Protein AF-A0A662Q2V1-F1 (afdb_monomer_lite)

Radius of gyration: 23.47 Å; chains: 1; bounding box: 56×58×62 Å

Foldseek 3Di:
DWDWDPPPDTDIHDPVRVLVCCVVCQLDQEEDEDAQCLPDDLVSQLVLLVCQVRGNYHYHYHHLALLSVCVCCDPPHSCPPPDDDDDDDFAALLRQLLVCVVQDPLLQSLLVSLQCSHVQLVVLDDGPDHNLSSLLSLVVSLLPVVVVVVCVLQVSHVHDPDPLLLLQLLQQLVVQFALQSSQVSSCVVVVDRGDSVNSPVSLVVCVSSLQKDWAAAPPDPGTTIHGNRPSSSLNSNLCSVPVVSPDVDPSVVSSVSSVVVSFLSSLQSVQSLVLVLVVFGWHAYVQVGFSTFTHDVNATAETEDEDAADDDPVRVVVQCVSCVVHPHAYEYEHCDFDDDPRHHYDYSNRSSVSSNVVVVVD

pLDDT: mean 91.53, std 8.31, range [40.53, 98.62]

Sequence (362 aa):
MEVFSCNKDLELLSYDIFFDRIKREIEERKTIVIDEFQRLPQSFLDFLHFSKSFAKSQIILVGSSLSFVNKILGTESPLLGIVYPFRLGLIKPRDIISSLSKYYSDKECLLLSMFARDPVVLEVLTPNDNLKSFLRRVIPKIRVVVRSLIGEIFTEEERELTKRYEAIIKAVAAGNKKPSEVASFISGMLGEHLKSQDVKKYLKNLVEMNLLKRIKIFGKKAYFYFIDSPIIDLYYYLDLKTGFSELDIPIDILISKAMGKVPFYYENFVVELIAEIYGCELEKSFSPEIDGILTRGKQIEAVVEVKMGNITTKEVNNFLRKVEDFDCRKIVIAENTFKDKRVESMTAEQLVGKVKEKNQKS

Secondary structure (DSSP, 8-state):
-EEEEESSSEEEEEHHHHHHHHHHHTTSSSEEEEETGGGS-HHHHHHHHHHTTT--SEEEEE-S-HHHHHHTTSTT-TTTTTS------SPPHHHHHHHHTTTS-HHHHHHHHHHHTSHHHHTT--TT--HHHHHHHHHHHHHHHHHHHHHHHHHHTT----HHHHHHHHHHHTT--SHHHHHHHHHHHHS----HHHHHHHHHHHHHTTSEEEEEETTSS-EEEEESSHHHHHHHHHHHHH-TTTS---HHHHHHHHHTTHHHHHHHHHHHHHHHHHT-EEEEEETTEEEEEEEETTEEEEEEEE-SS---HHHHHHHHHHTTT--SEEEEE-SS----TTSEEE-HHHHHHHHHHHHS--

Structure (mmCIF, N/CA/C/O backbone):
data_AF-A0A662Q2V1-F1
#
_entry.id   AF-A0A662Q2V1-F1
#
loop_
_atom_site.group_PDB
_atom_site.id
_atom_site.type_symbol
_atom_site.label_atom_id
_atom_site.label_alt_id
_atom_site.label_comp_id
_atom_site.label_asym_id
_atom_site.label_entity_id
_atom_site.label_seq_id
_atom_site.pdbx_PDB_ins_code
_atom_site.Cartn_x
_atom_site.Cartn_y
_atom_site.Cartn_z
_atom_site.occupancy
_atom_site.B_iso_or_equiv
_atom_site.auth_seq_id
_atom_site.auth_comp_id
_atom_site.auth_asym_id
_atom_site.auth_atom_id
_atom_site.pdbx_PDB_model_num
ATOM 1 N N . MET A 1 1 ? 20.782 -5.676 -31.159 1.00 83.50 1 MET A N 1
ATOM 2 C CA . MET A 1 1 ? 20.385 -5.862 -29.750 1.00 83.50 1 MET A CA 1
ATOM 3 C C . MET A 1 1 ? 21.310 -6.898 -29.152 1.00 83.50 1 MET A C 1
ATOM 5 O O . MET A 1 1 ? 21.525 -7.926 -29.788 1.00 83.50 1 MET A O 1
ATOM 9 N N . GLU A 1 2 ? 21.875 -6.598 -27.991 1.00 87.00 2 GLU A N 1
ATOM 10 C CA . GLU A 1 2 ? 22.701 -7.529 -27.223 1.00 87.00 2 GLU A CA 1
ATOM 11 C C . GLU A 1 2 ? 21.896 -8.016 -26.015 1.00 87.00 2 GLU A C 1
ATOM 13 O O . GLU A 1 2 ? 21.045 -7.285 -25.506 1.00 87.00 2 GLU A O 1
ATOM 18 N N . VAL A 1 3 ? 22.123 -9.261 -25.601 1.00 85.50 3 VAL A N 1
ATOM 19 C CA . VAL A 1 3 ? 21.376 -9.933 -24.533 1.00 85.50 3 VAL A CA 1
ATOM 20 C C . VAL A 1 3 ? 22.366 -10.574 -23.571 1.00 85.50 3 VAL A C 1
ATOM 22 O O . VAL A 1 3 ? 23.253 -11.315 -23.995 1.00 85.50 3 VAL A O 1
ATOM 25 N N . PHE A 1 4 ? 22.205 -10.317 -22.275 1.00 87.38 4 PHE A N 1
ATOM 26 C CA . PHE A 1 4 ? 22.947 -11.034 -21.243 1.00 87.38 4 PHE A CA 1
ATOM 27 C C . PHE A 1 4 ? 22.339 -12.421 -21.021 1.00 87.38 4 PHE A C 1
ATOM 29 O O . PHE A 1 4 ? 21.127 -12.563 -20.880 1.00 87.38 4 PHE A O 1
ATOM 36 N N . SER A 1 5 ? 23.187 -13.443 -20.970 1.00 88.06 5 SER A N 1
ATOM 37 C CA . SER A 1 5 ? 22.805 -14.830 -20.701 1.00 88.06 5 SER A CA 1
ATOM 38 C C . SER A 1 5 ? 23.593 -15.357 -19.507 1.00 88.06 5 SER A C 1
ATOM 40 O O . SER A 1 5 ? 24.781 -15.076 -19.376 1.00 88.06 5 SER A O 1
ATOM 42 N N . CYS A 1 6 ? 22.938 -16.129 -18.639 1.00 85.62 6 CYS A N 1
ATOM 43 C CA . CYS A 1 6 ? 23.573 -16.795 -17.506 1.00 85.62 6 CYS A CA 1
ATOM 44 C C . CYS A 1 6 ? 23.178 -18.277 -17.489 1.00 85.62 6 CYS A C 1
ATOM 46 O O . CYS A 1 6 ? 22.049 -18.622 -17.145 1.00 85.62 6 CYS A O 1
ATOM 48 N N . ASN A 1 7 ? 24.108 -19.156 -17.873 1.00 77.56 7 ASN A N 1
ATOM 49 C CA . ASN A 1 7 ? 23.937 -20.618 -17.829 1.00 77.56 7 ASN A CA 1
ATOM 50 C C . ASN A 1 7 ? 25.166 -21.311 -17.204 1.00 77.56 7 ASN A C 1
ATOM 52 O O . ASN A 1 7 ? 25.629 -22.339 -17.696 1.00 77.56 7 ASN A O 1
ATOM 56 N N . LYS A 1 8 ? 25.698 -20.677 -16.144 1.00 80.00 8 LYS A N 1
ATOM 57 C CA . LYS A 1 8 ? 26.866 -20.976 -15.276 1.00 80.00 8 LYS A CA 1
ATOM 58 C C . LYS A 1 8 ? 27.738 -19.732 -15.132 1.00 80.00 8 LYS A C 1
ATOM 60 O O . LYS A 1 8 ? 28.039 -19.348 -14.011 1.00 80.00 8 LYS A O 1
ATOM 65 N N . ASP A 1 9 ? 28.034 -19.085 -16.256 1.00 85.38 9 ASP A N 1
ATOM 66 C CA . ASP A 1 9 ? 28.764 -17.821 -16.340 1.00 85.38 9 ASP A CA 1
ATOM 67 C C . ASP A 1 9 ? 27.914 -16.763 -17.054 1.00 85.38 9 ASP A C 1
ATOM 69 O O . ASP A 1 9 ? 27.023 -17.103 -17.840 1.00 85.38 9 ASP A O 1
ATOM 73 N N . LEU A 1 10 ? 28.185 -15.485 -16.767 1.00 89.62 10 LEU A N 1
ATOM 74 C CA . LEU A 1 10 ? 27.547 -14.355 -17.438 1.00 89.62 10 LEU A CA 1
ATOM 75 C C . LEU A 1 10 ? 28.247 -14.084 -18.773 1.00 89.62 10 LEU A C 1
ATOM 77 O O . LEU A 1 10 ? 29.445 -13.807 -18.807 1.00 89.62 10 LEU A O 1
ATOM 81 N N . GLU A 1 11 ? 27.492 -14.107 -19.864 1.00 93.00 11 GLU A N 1
ATOM 82 C CA . GLU A 1 11 ? 27.992 -13.833 -21.213 1.00 93.00 11 GLU A CA 1
ATOM 83 C C . GLU A 1 11 ? 27.096 -12.823 -21.942 1.00 93.00 11 GLU A C 1
ATOM 85 O O . GLU A 1 11 ? 25.895 -12.721 -21.673 1.00 93.00 11 GLU A O 1
ATOM 90 N N . LEU A 1 12 ? 27.685 -12.085 -22.883 1.00 92.81 12 LEU A N 1
ATOM 91 C CA . LEU A 1 12 ? 26.978 -11.147 -23.750 1.00 92.81 12 LEU A CA 1
ATOM 92 C C . LEU A 1 12 ? 26.792 -11.780 -25.131 1.00 92.81 12 LEU A C 1
ATOM 94 O O . LEU A 1 12 ? 27.766 -12.145 -25.788 1.00 92.81 12 LEU A O 1
ATOM 98 N N . LEU A 1 13 ? 25.542 -11.921 -25.567 1.00 92.50 13 LEU A N 1
ATOM 99 C CA . LEU A 1 13 ? 25.175 -12.555 -26.832 1.00 92.50 13 LEU A CA 1
ATOM 100 C C . LEU A 1 13 ? 24.574 -11.535 -27.798 1.00 92.50 13 LEU A C 1
ATOM 102 O O . LEU A 1 13 ? 23.819 -10.649 -27.394 1.00 92.50 13 LEU A O 1
ATOM 106 N N . SER A 1 14 ? 24.829 -11.704 -29.097 1.00 94.50 14 SER A N 1
ATOM 107 C CA . SER A 1 14 ? 23.988 -11.062 -30.108 1.00 94.50 14 SER A CA 1
ATOM 108 C C . SER A 1 14 ? 22.581 -11.665 -30.071 1.00 94.50 14 SER A C 1
ATOM 110 O O . SER A 1 14 ? 22.397 -12.820 -29.673 1.00 94.50 14 SER A O 1
ATOM 112 N N . TYR A 1 15 ? 21.580 -10.903 -30.519 1.00 93.56 15 TYR A N 1
ATOM 113 C CA . TYR A 1 15 ? 20.208 -11.407 -30.603 1.00 93.56 15 TYR A CA 1
ATOM 114 C C . TYR A 1 15 ? 20.098 -12.708 -31.409 1.00 93.56 15 TYR A C 1
ATOM 116 O O . TYR A 1 15 ? 19.387 -13.612 -30.983 1.00 93.56 15 TYR A O 1
ATOM 124 N N . ASP A 1 16 ? 20.829 -12.839 -32.517 1.00 93.25 16 ASP A N 1
ATOM 125 C CA . ASP A 1 16 ? 20.773 -14.041 -33.356 1.00 93.25 16 ASP A CA 1
ATOM 126 C C . ASP A 1 16 ? 21.2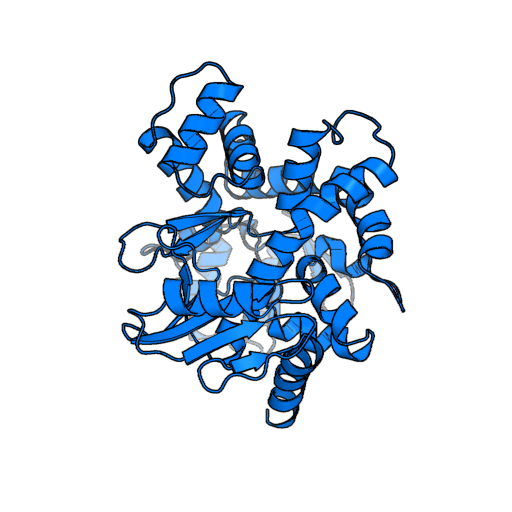88 -15.277 -32.605 1.00 93.25 16 ASP A C 1
ATOM 128 O O . ASP A 1 16 ? 20.640 -16.323 -32.602 1.00 93.25 16 ASP A O 1
ATOM 132 N N . ILE A 1 17 ? 22.405 -15.139 -31.877 1.00 93.94 17 ILE A N 1
ATOM 133 C CA . ILE A 1 17 ? 22.971 -16.225 -31.064 1.00 93.94 17 ILE A CA 1
ATOM 134 C C . ILE A 1 17 ? 22.026 -16.588 -29.916 1.00 93.94 17 ILE A C 1
ATOM 136 O O . ILE A 1 17 ? 21.793 -17.772 -29.655 1.00 93.94 17 ILE A O 1
ATOM 140 N N . PHE A 1 18 ? 21.471 -15.579 -29.237 1.00 94.12 18 PHE A N 1
ATOM 141 C CA . PHE A 1 18 ? 20.446 -15.770 -28.214 1.00 94.12 18 PHE A CA 1
ATOM 142 C C . PHE A 1 18 ? 19.246 -16.537 -28.782 1.00 94.12 18 PHE A C 1
ATOM 144 O O . PHE A 1 18 ? 18.819 -17.537 -28.207 1.00 94.12 18 PHE A O 1
ATOM 151 N N . PHE A 1 19 ? 18.730 -16.119 -29.936 1.00 94.69 19 PHE A N 1
ATOM 152 C CA . PHE A 1 19 ? 17.536 -16.701 -30.528 1.00 94.69 19 PHE A CA 1
ATOM 153 C C . PHE A 1 19 ? 17.767 -18.148 -30.976 1.00 94.69 19 PHE A C 1
ATOM 155 O O . PHE A 1 19 ? 16.950 -19.020 -30.683 1.00 94.69 19 PHE A O 1
ATOM 162 N N . ASP A 1 20 ? 18.910 -18.445 -31.594 1.00 93.75 20 ASP A N 1
ATOM 163 C CA . ASP A 1 20 ? 19.283 -19.811 -31.980 1.00 93.75 20 ASP A CA 1
ATOM 164 C C . ASP A 1 20 ? 19.559 -20.720 -30.783 1.00 93.75 20 ASP A C 1
ATOM 166 O O . ASP A 1 20 ? 19.356 -21.937 -30.840 1.00 93.75 20 ASP A O 1
ATOM 170 N N . ARG A 1 21 ? 20.022 -20.153 -29.669 1.00 92.88 21 ARG A N 1
ATOM 171 C CA . ARG A 1 21 ? 20.078 -20.879 -28.406 1.00 92.88 21 ARG A CA 1
ATOM 172 C C . ARG A 1 21 ? 18.667 -21.211 -27.930 1.00 92.88 21 ARG A C 1
ATOM 174 O O . ARG A 1 21 ? 18.375 -22.392 -27.785 1.00 92.88 21 ARG A O 1
ATOM 181 N N . ILE A 1 22 ? 17.778 -20.227 -27.792 1.00 94.25 22 ILE A N 1
ATOM 182 C CA . ILE A 1 22 ? 16.392 -20.451 -27.352 1.00 94.25 22 ILE A CA 1
ATOM 183 C C . ILE A 1 22 ? 15.688 -21.514 -28.209 1.00 94.25 22 ILE A C 1
ATOM 185 O O . ILE A 1 22 ? 15.064 -22.410 -27.647 1.00 94.25 22 ILE A O 1
ATOM 189 N N . LYS A 1 23 ? 15.851 -21.493 -29.541 1.00 93.44 23 LYS A N 1
ATOM 190 C CA . LYS A 1 23 ? 15.289 -22.520 -30.442 1.00 93.44 23 LYS A CA 1
ATOM 191 C C . LYS A 1 23 ? 15.688 -23.949 -30.073 1.00 93.44 23 LYS A C 1
ATOM 193 O O . LYS A 1 23 ? 14.860 -24.843 -30.166 1.00 93.44 23 LYS A O 1
ATOM 198 N N . ARG A 1 24 ? 16.939 -24.168 -29.660 1.00 92.19 24 ARG A N 1
ATOM 199 C CA . ARG A 1 24 ? 17.435 -25.487 -29.225 1.00 92.19 24 ARG A CA 1
ATOM 200 C C . ARG A 1 24 ? 16.973 -25.812 -27.811 1.00 92.19 24 ARG A C 1
ATOM 202 O O . ARG A 1 24 ? 16.520 -26.910 -27.518 1.00 92.19 24 ARG A O 1
ATOM 209 N N . GLU A 1 25 ? 17.077 -24.826 -26.934 1.00 93.50 25 GLU A N 1
ATOM 210 C CA . GLU A 1 25 ? 16.816 -24.963 -25.510 1.00 93.50 25 GLU A CA 1
ATOM 211 C C . GLU A 1 25 ? 15.340 -25.220 -25.177 1.00 93.50 25 GLU A C 1
ATOM 213 O O . GLU A 1 25 ? 15.043 -25.869 -24.175 1.00 93.50 25 GLU A O 1
ATOM 218 N N . ILE A 1 26 ? 14.417 -24.747 -26.013 1.00 94.19 26 ILE A N 1
ATOM 219 C CA . ILE A 1 26 ? 12.975 -24.903 -25.798 1.00 94.19 26 ILE A CA 1
ATOM 220 C C . ILE A 1 26 ? 12.505 -26.365 -25.900 1.00 94.19 26 ILE A C 1
ATOM 222 O O . ILE A 1 26 ? 11.491 -26.738 -25.310 1.00 94.19 26 ILE A O 1
ATOM 226 N N . GLU A 1 27 ? 13.248 -27.208 -26.622 1.00 94.62 27 GLU A N 1
ATOM 227 C CA . GLU A 1 27 ? 12.958 -28.637 -26.808 1.00 94.62 27 GLU A CA 1
ATOM 228 C C . GLU A 1 27 ? 13.466 -29.514 -25.652 1.00 94.62 27 GLU A C 1
ATOM 230 O O . GLU A 1 27 ? 13.157 -30.712 -25.580 1.00 94.62 27 GLU A O 1
ATOM 235 N N . GLU A 1 28 ? 14.229 -28.926 -24.730 1.00 94.19 28 GLU A N 1
ATOM 236 C CA . GLU A 1 28 ? 14.785 -29.583 -23.553 1.00 94.19 28 GLU A CA 1
ATOM 237 C C . GLU A 1 28 ? 13.899 -29.355 -22.319 1.00 94.19 28 GLU A C 1
ATOM 239 O O . GLU A 1 28 ? 13.224 -28.337 -22.178 1.00 94.19 28 GLU A O 1
ATOM 244 N N . ARG A 1 29 ? 13.911 -30.300 -21.372 1.00 94.12 29 ARG A N 1
ATOM 245 C CA . ARG A 1 29 ? 13.171 -30.166 -20.105 1.00 94.12 29 ARG A CA 1
ATOM 246 C C . ARG A 1 29 ? 13.945 -29.302 -19.113 1.00 94.12 29 ARG A C 1
ATOM 248 O O . ARG A 1 29 ? 14.635 -29.826 -18.242 1.00 94.12 29 ARG A O 1
ATOM 255 N N . LYS A 1 30 ? 13.824 -27.985 -19.247 1.00 92.69 30 LYS A N 1
ATOM 256 C CA . LYS A 1 30 ? 14.437 -27.003 -18.342 1.00 92.69 30 LYS A CA 1
ATOM 257 C C . LYS A 1 30 ? 13.584 -25.755 -18.171 1.00 92.69 30 LYS A C 1
ATOM 259 O O . LYS A 1 30 ? 12.630 -25.553 -18.916 1.00 92.69 30 LYS A O 1
ATOM 264 N N . THR A 1 31 ? 13.944 -24.920 -17.203 1.00 94.62 31 THR A N 1
ATOM 265 C CA . THR A 1 31 ? 13.315 -23.612 -16.999 1.00 94.62 31 THR A CA 1
ATOM 266 C C . THR A 1 31 ? 14.140 -22.534 -17.685 1.00 94.62 31 THR A C 1
ATOM 268 O O . THR A 1 31 ? 15.336 -22.422 -17.432 1.00 94.62 31 THR A O 1
ATOM 271 N N . ILE A 1 32 ? 13.496 -21.743 -18.536 1.00 93.94 32 ILE A N 1
ATOM 272 C CA . ILE A 1 32 ? 14.092 -20.606 -19.235 1.00 93.94 32 ILE A CA 1
ATOM 273 C C . ILE A 1 32 ? 13.437 -19.343 -18.685 1.00 93.94 32 ILE A C 1
ATOM 275 O O . ILE A 1 32 ? 12.219 -19.183 -18.783 1.00 93.94 32 ILE A O 1
ATOM 279 N N . VAL A 1 33 ? 14.241 -18.458 -18.100 1.00 94.62 33 VAL A N 1
ATOM 280 C CA . VAL A 1 33 ? 13.787 -17.157 -17.599 1.00 94.62 33 VAL A CA 1
ATOM 281 C C . VAL A 1 33 ? 14.278 -16.082 -18.552 1.00 94.62 33 VAL A C 1
ATOM 283 O O . VAL A 1 33 ? 15.467 -16.020 -18.855 1.00 94.62 33 VAL A O 1
ATOM 286 N N . ILE A 1 34 ? 13.357 -15.255 -19.030 1.00 93.00 34 ILE A N 1
ATOM 287 C CA . ILE A 1 34 ? 13.654 -14.128 -19.907 1.00 93.00 34 ILE A CA 1
ATOM 288 C C . ILE A 1 34 ? 13.188 -12.880 -19.185 1.00 93.00 34 ILE A C 1
ATOM 290 O O . ILE A 1 34 ? 11.986 -12.628 -19.083 1.00 93.00 34 ILE A O 1
ATOM 294 N N . ASP A 1 35 ? 14.158 -12.149 -18.657 1.00 91.25 35 ASP A N 1
ATOM 295 C CA . ASP A 1 35 ? 13.925 -10.871 -18.006 1.00 91.25 35 ASP A CA 1
ATOM 296 C C . ASP A 1 35 ? 13.858 -9.742 -19.033 1.00 91.25 35 ASP A C 1
ATOM 298 O O . ASP A 1 35 ? 14.460 -9.832 -20.107 1.00 91.25 35 ASP A O 1
ATOM 302 N N . GLU A 1 36 ? 13.091 -8.703 -18.721 1.00 87.44 36 GLU A N 1
ATOM 303 C CA . GLU A 1 36 ? 12.820 -7.569 -19.607 1.00 87.44 36 GLU A CA 1
ATOM 304 C C . GLU A 1 36 ? 12.356 -7.982 -21.019 1.00 87.44 36 GLU A C 1
ATOM 306 O O . GLU A 1 36 ? 12.705 -7.363 -22.032 1.00 87.44 36 GLU A O 1
ATOM 311 N N . PHE A 1 37 ? 11.555 -9.050 -21.108 1.00 89.00 37 PHE A N 1
ATOM 312 C CA . PHE A 1 37 ? 11.175 -9.664 -22.387 1.00 89.00 37 PHE A CA 1
ATOM 313 C C . PHE A 1 37 ? 10.430 -8.705 -23.333 1.00 89.00 37 PHE A C 1
ATOM 315 O O . PHE A 1 37 ? 10.423 -8.925 -24.544 1.00 89.00 37 PHE A O 1
ATOM 322 N N . GLN A 1 38 ? 9.844 -7.624 -22.805 1.00 84.12 38 GLN A N 1
ATOM 323 C CA . GLN A 1 38 ? 9.209 -6.558 -23.579 1.00 84.12 38 GLN A CA 1
ATOM 324 C C . GLN A 1 38 ? 10.157 -5.835 -24.543 1.00 84.12 38 GLN A C 1
ATOM 326 O O . GLN A 1 38 ? 9.706 -5.177 -25.478 1.00 84.12 38 GLN A O 1
ATOM 331 N N . ARG A 1 39 ? 11.473 -5.968 -24.343 1.00 85.69 39 ARG A N 1
ATOM 332 C CA . ARG A 1 39 ? 12.503 -5.406 -25.227 1.00 85.69 39 ARG A CA 1
ATOM 333 C C . ARG A 1 39 ? 12.767 -6.265 -26.466 1.00 85.69 39 ARG A C 1
ATOM 335 O O . ARG A 1 39 ? 13.428 -5.801 -27.394 1.00 85.69 39 ARG A O 1
ATOM 342 N N . LEU A 1 40 ? 12.290 -7.512 -26.486 1.00 89.38 40 LEU A N 1
ATOM 343 C CA . LEU A 1 40 ? 12.506 -8.438 -27.596 1.00 89.38 40 LEU A CA 1
ATOM 344 C C . LEU A 1 40 ? 11.568 -8.126 -28.779 1.00 89.38 40 LEU A C 1
ATOM 346 O O . LEU A 1 40 ? 10.442 -7.667 -28.581 1.00 89.38 40 LEU A O 1
ATOM 350 N N . PRO A 1 41 ? 12.000 -8.384 -30.028 1.00 88.88 41 PRO A N 1
ATOM 351 C CA . PRO A 1 41 ? 11.189 -8.103 -31.209 1.00 88.88 41 PRO A CA 1
ATOM 352 C C . PRO A 1 41 ? 9.969 -9.028 -31.302 1.00 88.88 41 PRO A C 1
ATOM 354 O O . PRO A 1 41 ? 9.987 -10.158 -30.817 1.00 88.88 41 PRO A O 1
ATOM 357 N N . GLN A 1 42 ? 8.934 -8.580 -32.019 1.00 84.56 42 GLN A N 1
ATOM 358 C CA . GLN A 1 42 ? 7.681 -9.326 -32.216 1.00 84.56 42 GLN A CA 1
ATOM 359 C C . GLN A 1 42 ? 7.902 -10.751 -32.757 1.00 84.56 42 GLN A C 1
ATOM 361 O O . GLN A 1 42 ? 7.245 -11.686 -32.306 1.00 84.56 42 GLN A O 1
ATOM 366 N N . SER A 1 43 ? 8.897 -10.941 -33.630 1.00 88.31 43 SER A N 1
ATOM 367 C CA . SER A 1 43 ? 9.284 -12.252 -34.172 1.00 88.31 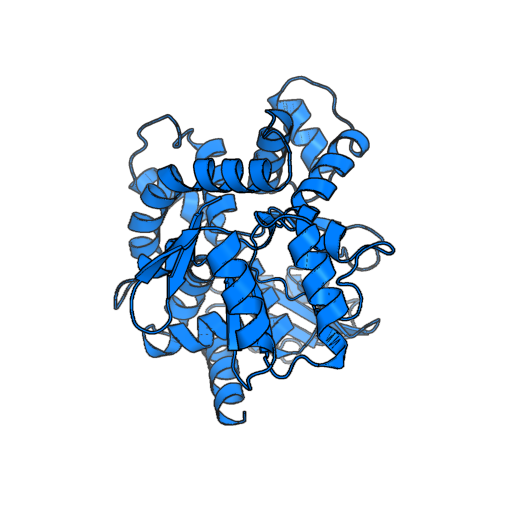43 SER A CA 1
ATOM 368 C C . SER A 1 43 ? 9.641 -13.280 -33.094 1.00 88.31 43 SER A C 1
ATOM 370 O O . SER A 1 43 ? 9.468 -14.481 -33.298 1.00 88.31 43 SER A O 1
ATOM 372 N N . PHE A 1 44 ? 10.131 -12.828 -31.937 1.00 91.00 44 PHE A N 1
ATOM 373 C CA . PHE A 1 44 ? 10.389 -13.693 -30.793 1.00 91.00 44 PHE A CA 1
ATOM 374 C C . PHE A 1 44 ? 9.086 -14.228 -30.186 1.00 91.00 44 PHE A C 1
ATOM 376 O O . PHE A 1 44 ? 8.983 -15.416 -29.887 1.00 91.00 44 PHE A O 1
ATOM 383 N N . LEU A 1 45 ? 8.076 -13.367 -30.040 1.00 87.94 45 LEU A N 1
ATOM 384 C CA . LEU A 1 45 ? 6.765 -13.742 -29.505 1.00 87.94 45 LEU A CA 1
ATOM 385 C C . LEU A 1 45 ? 6.034 -14.693 -30.461 1.00 87.94 45 LEU A C 1
ATOM 387 O O . LEU A 1 45 ? 5.431 -15.670 -30.019 1.00 87.94 45 LEU A O 1
ATOM 391 N N . ASP A 1 46 ? 6.149 -14.450 -31.767 1.00 87.75 46 ASP A N 1
ATOM 392 C CA . ASP A 1 46 ? 5.587 -15.321 -32.803 1.00 87.75 46 ASP A CA 1
ATOM 393 C C . ASP A 1 46 ? 6.237 -16.713 -32.763 1.00 87.75 46 ASP A C 1
ATOM 395 O O . ASP A 1 46 ? 5.555 -17.736 -32.866 1.00 87.75 46 ASP A O 1
ATOM 399 N N . PHE A 1 47 ? 7.555 -16.768 -32.534 1.00 90.94 47 PHE A N 1
ATOM 400 C CA . PHE A 1 47 ? 8.268 -18.022 -32.313 1.00 90.94 47 PHE A CA 1
ATOM 401 C C . PHE A 1 47 ? 7.791 -18.746 -31.050 1.00 90.94 47 PHE A C 1
ATOM 403 O O . PHE A 1 47 ? 7.551 -19.951 -31.105 1.00 90.94 47 PHE A O 1
ATOM 410 N N . LEU A 1 48 ? 7.607 -18.040 -29.928 1.00 90.12 48 LEU A N 1
ATOM 411 C CA . LEU A 1 48 ? 7.067 -18.653 -28.712 1.00 90.12 48 LEU A CA 1
ATOM 412 C C . LEU A 1 48 ? 5.682 -19.259 -28.964 1.00 90.12 48 LEU A C 1
ATOM 414 O O . LEU A 1 48 ? 5.423 -20.386 -28.536 1.00 90.12 48 LEU A O 1
ATOM 418 N N . HIS A 1 49 ? 4.823 -18.569 -29.718 1.00 87.38 49 HIS A N 1
ATOM 419 C CA . HIS A 1 49 ? 3.524 -19.108 -30.109 1.00 87.38 49 HIS A CA 1
ATOM 420 C C . HIS A 1 49 ? 3.651 -20.382 -30.949 1.00 87.38 49 HIS A C 1
ATOM 422 O O . HIS A 1 49 ? 3.031 -21.398 -30.630 1.00 87.38 49 HIS A O 1
ATOM 428 N N . PHE A 1 50 ? 4.506 -20.357 -31.974 1.00 88.69 50 PHE A N 1
ATOM 429 C CA . PHE A 1 50 ? 4.796 -21.527 -32.803 1.00 88.69 50 PHE A CA 1
ATOM 430 C C . PHE A 1 50 ? 5.357 -22.701 -31.984 1.00 88.69 50 PHE A C 1
ATOM 432 O O . PHE A 1 50 ? 4.991 -23.853 -32.208 1.00 88.69 50 PHE A O 1
ATOM 439 N N . SER A 1 51 ? 6.199 -22.413 -30.990 1.00 89.75 51 SER A N 1
ATOM 440 C CA . SER A 1 51 ? 6.889 -23.430 -30.196 1.00 89.75 51 SER A CA 1
ATOM 441 C C . SER A 1 51 ? 5.987 -24.257 -29.285 1.00 89.75 51 SER A C 1
ATOM 443 O O . SER A 1 51 ? 6.378 -25.345 -28.865 1.00 89.75 51 SER A O 1
ATOM 445 N N . LYS A 1 52 ? 4.755 -23.800 -29.021 1.00 85.56 52 LYS A N 1
ATOM 446 C CA . LYS A 1 52 ? 3.808 -24.443 -28.098 1.00 85.56 52 LYS A CA 1
ATOM 447 C C . LYS A 1 52 ? 3.633 -25.944 -28.344 1.00 85.56 52 LYS A C 1
ATOM 449 O O . LYS A 1 52 ? 3.454 -26.696 -27.392 1.00 8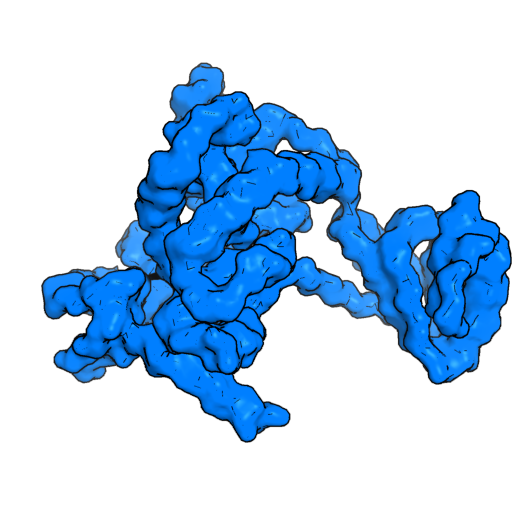5.56 52 LYS A O 1
ATOM 454 N N . SER A 1 53 ? 3.651 -26.385 -29.603 1.00 86.38 53 SER A N 1
ATOM 455 C CA . SER A 1 53 ? 3.386 -27.785 -29.955 1.00 86.38 53 SER A CA 1
ATOM 456 C C . SER A 1 53 ? 4.555 -28.736 -29.685 1.00 86.38 53 SER A C 1
ATOM 458 O O . SER A 1 53 ? 4.336 -29.944 -29.644 1.00 86.38 53 SER A O 1
ATOM 460 N N . PHE A 1 54 ? 5.779 -28.226 -29.527 1.00 90.19 54 PHE A N 1
ATOM 461 C CA . PHE A 1 54 ? 6.985 -29.047 -29.354 1.00 90.19 54 PHE A CA 1
ATOM 462 C C . PHE A 1 54 ? 7.845 -28.658 -28.145 1.00 90.19 54 PHE A C 1
ATOM 464 O O . PHE A 1 54 ? 8.734 -29.423 -27.762 1.00 90.19 54 PHE A O 1
ATOM 471 N N . ALA A 1 55 ? 7.578 -27.507 -27.523 1.00 91.62 55 ALA A N 1
ATOM 472 C CA . ALA A 1 55 ? 8.278 -27.044 -26.336 1.00 91.62 55 ALA A CA 1
ATOM 473 C C . ALA A 1 55 ? 8.160 -28.061 -25.190 1.00 91.62 55 ALA A C 1
ATOM 475 O O . ALA A 1 55 ? 7.070 -28.519 -24.840 1.00 91.62 55 ALA A O 1
ATOM 476 N N . LYS A 1 56 ? 9.301 -28.396 -24.582 1.00 93.94 56 LYS A N 1
ATOM 477 C CA . LYS A 1 56 ? 9.387 -29.200 -23.350 1.00 93.94 56 LYS A CA 1
ATOM 478 C C . LYS A 1 56 ? 9.879 -28.381 -22.158 1.00 93.94 56 LYS A C 1
ATOM 480 O O . LYS A 1 56 ? 9.865 -28.895 -21.037 1.00 93.94 56 LYS A O 1
ATOM 485 N N . SER A 1 57 ? 10.322 -27.149 -22.398 1.00 93.00 57 SER A N 1
ATOM 486 C CA . SER A 1 57 ? 10.794 -26.232 -21.370 1.00 93.00 57 SER A CA 1
ATOM 487 C C . SER A 1 57 ? 9.641 -25.494 -20.684 1.00 93.00 57 SER A C 1
ATOM 489 O O . SER A 1 57 ? 8.563 -25.297 -21.247 1.00 93.00 57 SER A O 1
ATOM 491 N N . GLN A 1 58 ? 9.879 -25.059 -19.448 1.00 92.12 58 GLN A N 1
ATOM 492 C CA . GLN A 1 58 ? 9.040 -24.079 -18.768 1.00 92.12 58 GLN A CA 1
ATOM 493 C C . GLN A 1 58 ? 9.603 -22.685 -19.043 1.00 92.12 58 GLN A C 1
ATOM 495 O O . GLN A 1 58 ? 10.756 -22.412 -18.719 1.00 92.12 58 GLN A O 1
ATOM 500 N N . ILE A 1 59 ? 8.791 -21.793 -19.604 1.00 91.88 59 ILE A N 1
ATOM 501 C CA . ILE A 1 59 ? 9.212 -20.426 -19.924 1.00 91.88 59 ILE A CA 1
ATOM 502 C C . ILE A 1 59 ? 8.608 -19.460 -18.910 1.00 91.88 59 ILE A C 1
ATOM 504 O O . ILE A 1 59 ? 7.398 -19.463 -18.685 1.00 91.88 59 ILE A O 1
ATOM 508 N N . ILE A 1 60 ? 9.458 -18.631 -18.310 1.00 92.81 60 ILE A N 1
ATOM 509 C CA . ILE A 1 60 ? 9.072 -17.543 -17.415 1.00 92.81 60 ILE A CA 1
ATOM 510 C C . ILE A 1 60 ? 9.484 -16.236 -18.084 1.00 92.81 60 ILE A C 1
ATOM 512 O O . ILE A 1 60 ? 10.668 -15.992 -18.308 1.00 92.81 60 ILE A O 1
ATOM 516 N N . LEU A 1 61 ? 8.495 -15.410 -18.415 1.00 90.88 61 LEU A N 1
ATOM 517 C CA . LEU A 1 61 ? 8.695 -14.080 -18.982 1.00 90.88 61 LEU A CA 1
ATOM 518 C C . LEU A 1 61 ? 8.510 -13.055 -17.863 1.00 90.88 61 LEU A C 1
ATOM 520 O O . LEU A 1 61 ? 7.448 -13.018 -17.239 1.00 90.88 61 LEU A O 1
ATOM 524 N N . VAL A 1 62 ? 9.541 -12.260 -17.595 1.00 90.62 62 VAL A N 1
ATOM 525 C CA . VAL A 1 62 ? 9.541 -11.231 -16.550 1.00 90.62 62 VAL A CA 1
ATOM 526 C C . VAL A 1 62 ? 9.646 -9.871 -17.217 1.00 90.62 62 VAL A C 1
ATOM 528 O O . VAL A 1 62 ? 10.512 -9.665 -18.059 1.00 90.62 62 VAL A O 1
ATOM 531 N N . GLY A 1 63 ? 8.734 -8.964 -16.879 1.00 86.12 63 GLY A N 1
ATOM 532 C CA . GLY A 1 63 ? 8.732 -7.606 -17.405 1.00 86.12 63 GLY A CA 1
ATOM 533 C C . GLY A 1 63 ? 8.030 -6.650 -16.454 1.00 86.12 63 GLY A C 1
ATOM 534 O O . GLY A 1 63 ? 7.131 -7.050 -15.708 1.00 86.12 63 GLY A O 1
ATOM 535 N N . SER A 1 64 ? 8.451 -5.393 -16.490 1.00 77.31 64 SER A N 1
ATOM 536 C CA . SER A 1 64 ? 7.947 -4.309 -15.648 1.00 77.31 64 SER A CA 1
ATOM 537 C C . SER A 1 64 ? 6.728 -3.587 -16.246 1.00 77.31 64 SER A C 1
ATOM 539 O O . SER A 1 64 ? 5.839 -3.159 -15.509 1.00 77.31 64 SER A O 1
ATOM 541 N N . SER A 1 65 ? 6.612 -3.542 -17.581 1.00 74.94 65 SER A N 1
ATOM 542 C CA . SER A 1 65 ? 5.526 -2.847 -18.295 1.00 74.94 65 SER A CA 1
ATOM 543 C C . SER A 1 65 ? 4.217 -3.649 -18.332 1.00 74.94 65 SER A C 1
ATOM 545 O O . SER A 1 65 ? 4.071 -4.640 -19.059 1.00 74.94 65 SER A O 1
ATOM 547 N N . LEU A 1 66 ? 3.205 -3.183 -17.595 1.00 71.56 66 LEU A N 1
ATOM 548 C CA . LEU A 1 66 ? 1.866 -3.781 -17.579 1.00 71.56 66 LEU A CA 1
ATOM 549 C C . LEU A 1 66 ? 1.114 -3.488 -18.874 1.00 71.56 66 LEU A C 1
ATOM 551 O O . LEU A 1 66 ? 0.342 -4.332 -19.340 1.00 71.56 66 LEU A O 1
ATOM 555 N N . SER A 1 67 ? 1.322 -2.307 -19.459 1.00 70.38 67 SER A N 1
ATOM 556 C CA . SER A 1 67 ? 0.756 -1.950 -20.763 1.00 70.38 67 SER A CA 1
ATOM 557 C C . SER A 1 67 ? 1.204 -2.921 -21.863 1.00 70.38 67 SER A C 1
ATOM 559 O O . SER A 1 67 ? 0.357 -3.427 -22.609 1.00 70.38 67 SER A O 1
ATOM 561 N N . PHE A 1 68 ? 2.495 -3.274 -21.898 1.00 72.00 68 PHE A N 1
ATOM 562 C CA . PHE A 1 68 ? 3.028 -4.268 -22.823 1.00 72.00 68 PHE A CA 1
ATOM 563 C C . PHE A 1 68 ? 2.412 -5.645 -22.575 1.00 72.00 68 PHE A C 1
ATOM 565 O O . PHE A 1 68 ? 1.914 -6.263 -23.514 1.00 72.00 68 PHE A O 1
ATOM 572 N N . VAL A 1 69 ? 2.350 -6.087 -21.311 1.00 71.69 69 VAL A N 1
ATOM 573 C CA . VAL A 1 69 ? 1.714 -7.359 -20.923 1.00 71.69 69 VAL A CA 1
ATOM 574 C C . VAL A 1 69 ? 0.249 -7.418 -21.375 1.00 71.69 69 VAL A C 1
ATOM 576 O O . VAL A 1 69 ? -0.192 -8.424 -21.921 1.00 71.69 69 VAL A O 1
ATOM 579 N N . ASN A 1 70 ? -0.521 -6.339 -21.217 1.00 70.38 70 ASN A N 1
ATOM 580 C CA . ASN A 1 70 ? -1.914 -6.309 -21.673 1.00 70.38 70 ASN A CA 1
ATOM 581 C C . ASN A 1 70 ? -2.024 -6.343 -23.210 1.00 70.38 70 ASN A C 1
ATOM 583 O O . ASN A 1 70 ? -2.957 -6.948 -23.735 1.00 70.38 70 ASN A O 1
ATOM 587 N N . LYS A 1 71 ? -1.073 -5.742 -23.939 1.00 72.12 71 LYS A N 1
ATOM 588 C CA . LYS A 1 71 ? -1.012 -5.790 -25.410 1.00 72.12 71 LYS A CA 1
ATOM 589 C C . LYS A 1 71 ? -0.719 -7.205 -25.916 1.00 72.12 71 LYS A C 1
ATOM 591 O O . LYS A 1 71 ? -1.396 -7.682 -26.823 1.00 72.12 71 LYS A O 1
ATOM 596 N N . ILE A 1 72 ? 0.219 -7.910 -25.284 1.00 68.38 72 ILE A N 1
ATOM 597 C CA . ILE A 1 72 ? 0.568 -9.305 -25.610 1.00 68.38 72 ILE A CA 1
ATOM 598 C C . ILE A 1 72 ? -0.375 -10.350 -24.975 1.00 68.38 72 ILE A C 1
ATOM 600 O O . ILE A 1 72 ? -0.128 -11.549 -25.037 1.00 68.38 72 ILE A O 1
ATOM 604 N N . LEU A 1 73 ? -1.435 -9.923 -24.301 1.00 67.88 73 LEU A N 1
ATOM 605 C CA . LEU A 1 73 ? -2.499 -10.805 -23.811 1.00 67.88 73 LEU A CA 1
ATOM 606 C C . LEU A 1 73 ? -3.865 -10.375 -24.345 1.00 67.88 73 LEU A C 1
ATOM 608 O O . LEU A 1 73 ? -4.892 -10.909 -23.934 1.00 67.88 73 LEU A O 1
ATOM 612 N N . GLY A 1 74 ? -3.886 -9.396 -25.252 1.00 67.38 74 GLY A N 1
ATOM 613 C CA . GLY A 1 74 ? -5.088 -8.968 -25.945 1.00 67.38 74 GLY A CA 1
ATOM 614 C C . GLY A 1 74 ? -5.603 -10.041 -26.901 1.00 67.38 74 GLY A C 1
ATOM 615 O O . GLY A 1 74 ? -4.910 -11.005 -27.223 1.00 67.38 74 GLY A O 1
ATOM 616 N N . THR A 1 75 ? -6.820 -9.837 -27.400 1.00 59.25 75 THR A N 1
ATOM 617 C CA . THR A 1 75 ? -7.522 -10.739 -28.331 1.00 59.25 75 THR A CA 1
ATOM 618 C C . THR A 1 75 ? -6.773 -11.028 -29.636 1.00 59.25 75 THR A C 1
ATOM 620 O O . THR A 1 75 ? -7.125 -11.977 -30.324 1.00 59.25 75 THR A O 1
ATOM 623 N N . GLU A 1 76 ? -5.738 -10.250 -29.961 1.00 64.00 76 GLU A N 1
ATOM 624 C CA . GLU A 1 76 ? -4.894 -10.417 -31.152 1.00 64.00 76 GLU A CA 1
ATOM 625 C C . GLU A 1 76 ? -3.478 -10.915 -30.826 1.00 64.00 76 GLU A C 1
ATOM 627 O O . GLU A 1 76 ? -2.628 -10.985 -31.712 1.00 64.00 76 GLU A O 1
ATOM 632 N N . SER A 1 77 ? -3.179 -11.239 -29.563 1.00 68.50 77 SER A N 1
ATOM 633 C CA . SER A 1 77 ? -1.815 -11.603 -29.206 1.00 68.50 77 SER A CA 1
ATOM 634 C C . SER A 1 77 ? -1.474 -13.067 -29.500 1.00 68.50 77 SER A C 1
ATOM 636 O O . SER A 1 77 ? -2.211 -13.959 -29.065 1.00 68.50 77 SER A O 1
ATOM 638 N N . PRO A 1 78 ? -0.283 -13.335 -30.075 1.00 64.19 78 PRO A N 1
ATOM 639 C CA . PRO A 1 78 ? 0.268 -14.682 -30.179 1.00 64.19 78 PRO A CA 1
ATOM 640 C C . PRO A 1 78 ? 0.436 -15.388 -28.828 1.00 64.19 78 PRO A C 1
ATOM 642 O O . PRO A 1 78 ? 0.513 -16.603 -28.791 1.00 64.19 78 PRO A O 1
ATOM 645 N N . LEU A 1 79 ? 0.512 -14.690 -27.693 1.00 73.19 79 LEU A N 1
ATOM 646 C CA . LEU A 1 79 ? 0.750 -15.353 -26.401 1.00 73.19 79 LEU A CA 1
ATOM 647 C C . LEU A 1 79 ? -0.534 -15.702 -25.638 1.00 73.19 79 LEU A C 1
ATOM 649 O O . LEU A 1 79 ? -0.476 -16.345 -24.580 1.00 73.19 79 LEU A O 1
ATOM 653 N N . LEU A 1 80 ? -1.701 -15.341 -26.181 1.00 72.81 80 LEU A N 1
ATOM 654 C CA . LEU A 1 80 ? -2.989 -15.608 -25.554 1.00 72.81 80 LEU A CA 1
ATOM 655 C C . LEU A 1 80 ? -3.233 -17.123 -25.419 1.00 72.81 80 LEU A C 1
ATOM 657 O O . LEU A 1 80 ? -3.227 -17.874 -26.392 1.00 72.81 80 LEU A O 1
ATOM 661 N N . GLY A 1 81 ? -3.444 -17.592 -24.186 1.00 72.81 81 GLY A N 1
ATOM 662 C CA . GLY A 1 81 ? -3.647 -19.019 -23.899 1.00 72.81 81 GLY A CA 1
ATOM 663 C C . GLY A 1 81 ? -2.374 -19.876 -23.976 1.00 72.81 81 GLY A C 1
ATOM 664 O O . GLY A 1 81 ? -2.464 -21.107 -24.016 1.00 72.81 81 GLY A O 1
ATOM 665 N N . ILE A 1 82 ? -1.198 -19.243 -24.024 1.00 78.00 82 ILE A N 1
ATOM 666 C CA . ILE A 1 82 ? 0.117 -19.895 -23.913 1.00 78.00 82 ILE A CA 1
ATOM 667 C C . ILE A 1 82 ? 0.766 -19.533 -22.590 1.00 78.00 82 ILE A C 1
ATOM 669 O O . ILE A 1 82 ? 1.256 -20.409 -21.882 1.00 78.00 82 ILE A O 1
ATOM 673 N N . VAL A 1 83 ? 0.736 -18.248 -22.249 1.00 81.00 83 VAL A N 1
ATOM 674 C CA . VAL A 1 83 ? 1.310 -17.741 -21.008 1.00 81.00 83 VAL A CA 1
ATOM 675 C C . VAL A 1 83 ? 0.202 -17.387 -20.024 1.00 81.00 83 VAL A C 1
ATOM 677 O O . VAL A 1 83 ? -0.877 -16.925 -20.402 1.00 81.00 83 VAL A O 1
ATOM 680 N N . TYR A 1 84 ? 0.475 -17.614 -18.743 1.00 82.19 84 TYR A N 1
ATOM 681 C CA . TYR A 1 84 ? -0.411 -17.222 -17.656 1.00 82.19 84 TYR A CA 1
ATOM 682 C C . TYR A 1 84 ? 0.156 -15.968 -16.979 1.00 82.19 84 TYR A C 1
ATOM 684 O O . TYR A 1 84 ? 1.240 -16.049 -16.394 1.00 82.19 84 TYR A O 1
ATOM 692 N N . PRO A 1 85 ? -0.525 -14.808 -17.046 1.00 80.69 85 PRO A N 1
ATOM 693 C CA . PRO A 1 85 ? -0.038 -13.603 -16.392 1.00 80.69 85 PRO A CA 1
ATOM 694 C C . PRO A 1 85 ? -0.090 -13.741 -14.874 1.00 80.69 85 PRO A C 1
ATOM 696 O O . PRO A 1 85 ? -1.132 -14.044 -14.292 1.00 80.69 85 PRO A O 1
ATOM 699 N N . PHE A 1 86 ? 1.019 -13.408 -14.226 1.00 82.88 86 PHE A N 1
ATOM 700 C CA . PHE A 1 86 ? 1.079 -13.223 -12.787 1.00 82.88 86 PHE A CA 1
ATOM 701 C C . PHE A 1 86 ? 1.590 -11.815 -12.490 1.00 82.88 86 PHE A C 1
ATOM 703 O O . PHE A 1 86 ? 2.668 -11.436 -12.937 1.00 82.88 86 PHE A O 1
ATOM 710 N N . ARG A 1 87 ? 0.802 -11.025 -11.754 1.00 80.00 87 ARG A N 1
ATOM 711 C CA . ARG A 1 87 ? 1.206 -9.680 -11.328 1.00 80.00 87 ARG A CA 1
ATOM 712 C C . ARG A 1 87 ? 1.826 -9.759 -9.941 1.00 80.00 87 ARG A C 1
ATOM 714 O O . ARG A 1 87 ? 1.156 -10.177 -8.997 1.00 80.00 87 ARG A O 1
ATOM 721 N N . LEU A 1 88 ? 3.078 -9.328 -9.829 1.00 83.88 88 LEU A N 1
ATOM 722 C CA . LEU A 1 88 ? 3.764 -9.184 -8.553 1.00 83.88 88 LEU A CA 1
ATOM 723 C C . LEU A 1 88 ? 3.551 -7.756 -8.030 1.00 83.88 88 LEU A C 1
ATOM 725 O O . LEU A 1 88 ? 3.901 -6.792 -8.701 1.00 83.88 88 LEU A O 1
ATOM 729 N N . GLY A 1 89 ? 2.924 -7.630 -6.861 1.00 87.31 89 GLY A N 1
ATOM 730 C CA . GLY A 1 89 ? 2.751 -6.357 -6.156 1.00 87.31 89 GLY A CA 1
ATOM 731 C C . GLY A 1 89 ? 3.588 -6.310 -4.880 1.00 87.31 89 GLY A C 1
ATOM 732 O O . GLY A 1 89 ? 4.551 -7.061 -4.728 1.00 87.31 89 GLY A O 1
ATOM 733 N N . LEU A 1 90 ? 3.178 -5.469 -3.927 1.00 93.69 90 LEU A N 1
ATOM 734 C CA . LEU A 1 90 ? 3.750 -5.482 -2.579 1.00 93.69 90 LEU A CA 1
ATOM 735 C C . LEU A 1 90 ? 3.653 -6.875 -1.948 1.00 93.69 90 LEU A C 1
ATOM 737 O O . LEU A 1 90 ? 2.688 -7.611 -2.178 1.00 93.69 90 LEU A O 1
ATOM 741 N N . ILE A 1 91 ? 4.607 -7.194 -1.072 1.00 96.12 91 ILE A N 1
ATOM 742 C CA . ILE A 1 91 ? 4.566 -8.426 -0.283 1.00 96.12 91 ILE A CA 1
ATOM 743 C C . ILE A 1 91 ? 3.256 -8.434 0.520 1.00 96.12 91 ILE A C 1
ATOM 745 O O . ILE A 1 91 ? 2.837 -7.415 1.089 1.00 96.12 91 ILE A O 1
ATOM 749 N N . LYS A 1 92 ? 2.568 -9.576 0.535 1.00 95.25 92 LYS A N 1
ATOM 750 C CA . LYS A 1 92 ? 1.303 -9.718 1.261 1.00 95.25 92 LYS A CA 1
ATOM 751 C C . LYS A 1 92 ? 1.530 -9.588 2.770 1.00 95.25 92 LYS A C 1
ATOM 753 O O . LYS A 1 92 ? 2.546 -10.095 3.256 1.00 95.25 92 LYS A O 1
ATOM 758 N N . PRO A 1 93 ? 0.605 -8.969 3.532 1.00 96.81 93 PRO A N 1
ATOM 759 C CA . PRO A 1 93 ? 0.704 -8.852 4.984 1.00 96.81 93 PRO A CA 1
ATOM 760 C C . PRO A 1 93 ? 1.048 -10.164 5.694 1.00 96.81 93 PRO A C 1
ATOM 762 O O . PRO A 1 93 ? 1.935 -10.181 6.549 1.00 96.81 93 PRO A O 1
ATOM 765 N N . ARG A 1 94 ? 0.406 -11.278 5.317 1.00 95.62 94 ARG A N 1
ATOM 766 C CA . ARG A 1 94 ? 0.698 -12.584 5.922 1.00 95.62 94 ARG A CA 1
ATOM 767 C C . ARG A 1 94 ? 2.138 -13.042 5.671 1.00 95.62 94 ARG A C 1
ATOM 769 O O . ARG A 1 94 ? 2.783 -13.546 6.592 1.00 95.62 94 ARG A O 1
ATOM 776 N N . ASP A 1 95 ? 2.637 -12.862 4.452 1.00 95.75 95 ASP A N 1
ATOM 777 C CA . ASP A 1 95 ? 3.957 -13.345 4.033 1.00 95.75 95 ASP A CA 1
ATOM 778 C C . ASP A 1 95 ? 5.081 -12.541 4.704 1.00 95.75 95 ASP A C 1
ATOM 780 O O . ASP A 1 95 ? 6.044 -13.119 5.224 1.00 95.75 95 ASP A O 1
ATOM 784 N N . ILE A 1 96 ? 4.929 -11.211 4.780 1.00 97.06 96 ILE A N 1
ATOM 785 C CA . ILE A 1 96 ? 5.907 -10.353 5.460 1.00 97.06 96 ILE A CA 1
ATOM 786 C C . ILE A 1 96 ? 5.921 -10.609 6.973 1.00 97.06 96 ILE A C 1
ATOM 788 O O . ILE A 1 96 ? 6.999 -10.767 7.544 1.00 97.06 96 ILE A O 1
ATOM 792 N N . ILE A 1 97 ? 4.760 -10.777 7.622 1.00 97.12 97 ILE A N 1
ATOM 793 C CA . ILE A 1 97 ? 4.695 -11.101 9.058 1.00 97.12 97 ILE A CA 1
ATOM 794 C C . ILE A 1 97 ? 5.315 -12.469 9.337 1.00 97.12 97 ILE A C 1
ATOM 796 O O . ILE A 1 97 ? 6.095 -12.621 10.278 1.00 97.12 97 ILE A O 1
ATOM 800 N N . SER A 1 98 ? 5.008 -13.479 8.519 1.00 95.31 98 SER A N 1
ATOM 801 C CA . SER A 1 98 ? 5.609 -14.808 8.667 1.00 95.31 98 SER A CA 1
ATOM 802 C C . SER A 1 98 ? 7.137 -14.765 8.588 1.00 95.31 98 SER A C 1
ATOM 804 O O . SER A 1 98 ? 7.817 -15.573 9.222 1.00 95.31 98 SER A O 1
ATOM 806 N N . SER A 1 99 ? 7.677 -13.847 7.790 1.00 93.88 99 SER A N 1
ATOM 807 C CA . SER A 1 99 ? 9.117 -13.687 7.614 1.00 93.88 99 SER A CA 1
ATOM 808 C C . SER A 1 99 ? 9.738 -12.908 8.776 1.00 93.88 99 SER A C 1
ATOM 810 O O . SER A 1 99 ? 10.685 -13.390 9.396 1.00 93.88 99 SER A O 1
ATOM 812 N N . LEU A 1 100 ? 9.179 -11.745 9.123 1.00 95.44 100 LEU A N 1
ATOM 813 C CA . LEU A 1 100 ? 9.741 -10.841 10.132 1.00 95.44 100 LEU A CA 1
ATOM 814 C C . LEU A 1 100 ? 9.515 -11.309 11.574 1.00 95.44 100 LEU A C 1
ATOM 816 O O . LEU A 1 100 ? 10.348 -11.045 12.438 1.00 95.44 100 LEU A O 1
ATOM 820 N N . SER A 1 101 ? 8.458 -12.072 11.851 1.00 95.19 101 SER A N 1
ATOM 821 C CA . SER A 1 101 ? 8.154 -12.542 13.213 1.00 95.19 101 SER A CA 1
ATOM 822 C C . SER A 1 101 ? 9.170 -13.538 13.790 1.00 95.19 101 SER A C 1
ATOM 824 O O . SER A 1 101 ? 9.087 -13.889 14.965 1.00 95.19 101 SER A O 1
ATOM 826 N N . LYS A 1 102 ? 10.134 -13.988 12.976 1.00 92.62 102 LYS A N 1
ATOM 827 C CA . LYS A 1 102 ? 11.297 -14.784 13.401 1.00 92.62 102 LYS A CA 1
ATOM 828 C C . LYS A 1 102 ? 12.411 -13.928 14.016 1.00 92.62 102 LYS A C 1
ATOM 830 O O . LYS A 1 102 ? 13.262 -14.465 14.715 1.00 92.62 102 LYS A O 1
ATOM 835 N N . TYR A 1 103 ? 12.417 -12.626 13.730 1.00 94.00 103 TYR A N 1
ATOM 836 C CA . TYR A 1 103 ? 13.513 -11.704 14.051 1.00 94.00 103 TYR A CA 1
ATOM 837 C C . TYR A 1 103 ? 13.090 -10.551 14.967 1.00 94.00 103 TYR A C 1
ATOM 839 O O . TYR A 1 103 ? 13.939 -9.952 15.621 1.00 94.00 103 TYR A O 1
ATOM 847 N N . TYR A 1 104 ? 11.794 -10.242 15.023 1.00 95.88 104 TYR A N 1
ATOM 848 C CA . TYR A 1 104 ? 11.244 -9.127 15.791 1.00 95.88 104 TYR A CA 1
ATOM 849 C C . TYR A 1 104 ? 10.151 -9.608 16.747 1.00 95.88 104 TYR A C 1
ATOM 851 O O . TYR A 1 104 ? 9.484 -10.612 16.487 1.00 95.88 104 TYR A O 1
ATOM 859 N N . SER A 1 105 ? 9.940 -8.868 17.841 1.00 94.62 105 SER A N 1
ATOM 860 C CA . SER A 1 105 ? 8.780 -9.073 18.718 1.00 94.62 105 SER A CA 1
ATOM 861 C C . SER A 1 105 ? 7.479 -8.895 17.931 1.00 94.62 105 SER A C 1
ATOM 863 O O . SER A 1 105 ? 7.462 -8.184 16.931 1.00 94.62 105 SER A O 1
ATOM 865 N N . ASP A 1 106 ? 6.374 -9.498 18.369 1.00 94.62 106 ASP A N 1
ATOM 866 C CA . ASP A 1 106 ? 5.121 -9.462 17.598 1.00 94.62 106 ASP A CA 1
ATOM 867 C C . ASP A 1 106 ? 4.629 -8.025 17.330 1.00 94.62 106 ASP A C 1
ATOM 869 O O . ASP A 1 106 ? 4.189 -7.712 16.222 1.00 94.62 106 ASP A O 1
ATOM 873 N N . LYS A 1 107 ? 4.798 -7.122 18.305 1.00 94.00 107 LYS A N 1
ATOM 874 C CA . LYS A 1 107 ? 4.492 -5.695 18.151 1.00 94.00 107 LYS A CA 1
ATOM 875 C C . LYS A 1 107 ? 5.363 -5.015 17.090 1.00 94.00 107 LYS A C 1
ATOM 877 O O . LYS A 1 107 ? 4.824 -4.398 16.172 1.00 94.00 107 LYS A O 1
ATOM 882 N N . GLU A 1 108 ? 6.691 -5.121 17.186 1.00 95.88 108 GLU A N 1
ATOM 883 C CA . GLU A 1 108 ? 7.580 -4.484 16.201 1.00 95.88 108 GLU A CA 1
ATOM 884 C C . GLU A 1 108 ? 7.474 -5.158 14.831 1.00 95.88 108 GLU A C 1
ATOM 886 O O . GLU A 1 108 ? 7.487 -4.479 13.812 1.00 95.88 108 GLU A O 1
ATOM 891 N N . CYS A 1 109 ? 7.263 -6.474 14.783 1.00 96.12 109 CYS A N 1
ATOM 892 C CA . CYS A 1 109 ? 6.985 -7.207 13.555 1.00 96.12 109 CYS A CA 1
ATOM 893 C C . CYS A 1 109 ? 5.801 -6.583 12.812 1.00 96.12 109 CYS A C 1
ATOM 895 O O . CYS A 1 109 ? 5.907 -6.320 11.615 1.00 96.12 109 CYS A O 1
ATOM 897 N N . LEU A 1 110 ? 4.689 -6.318 13.504 1.00 96.25 110 LEU A N 1
ATOM 898 C CA . LEU A 1 110 ? 3.500 -5.724 12.895 1.00 96.25 110 LEU A CA 1
ATOM 899 C C . LEU A 1 110 ? 3.768 -4.293 12.395 1.00 96.25 110 LEU A C 1
ATOM 901 O O . LEU A 1 110 ? 3.419 -3.964 11.260 1.00 96.25 110 LEU A O 1
ATOM 905 N N . LEU A 1 111 ? 4.440 -3.467 13.205 1.00 97.12 111 LEU A N 1
ATOM 906 C CA . LEU A 1 111 ? 4.769 -2.077 12.864 1.00 97.12 111 LEU A CA 1
ATOM 907 C C . LEU A 1 111 ? 5.775 -1.962 11.713 1.00 97.12 111 LEU A C 1
ATOM 909 O O . LEU A 1 111 ? 5.628 -1.098 10.857 1.00 97.12 111 LEU A O 1
ATOM 913 N N . LEU A 1 112 ? 6.799 -2.810 11.666 1.00 97.81 112 LEU A N 1
ATOM 914 C CA . LEU A 1 112 ? 7.803 -2.785 10.602 1.00 97.81 112 LEU A CA 1
ATOM 915 C C . LEU A 1 112 ? 7.239 -3.358 9.297 1.00 97.81 112 LEU A C 1
ATOM 917 O O . LEU A 1 112 ? 7.487 -2.801 8.226 1.00 97.81 112 LEU A O 1
ATOM 921 N N . SER A 1 113 ? 6.418 -4.412 9.382 1.00 97.56 113 SER A N 1
ATOM 922 C CA . SER A 1 113 ? 5.803 -5.071 8.221 1.00 97.56 113 SER A CA 1
ATOM 923 C C . SER A 1 113 ? 4.986 -4.121 7.347 1.00 97.56 113 SER A C 1
ATOM 925 O O . SER A 1 113 ? 4.978 -4.280 6.126 1.00 97.56 113 SER A O 1
ATOM 927 N N . MET A 1 114 ? 4.338 -3.108 7.940 1.00 96.56 114 MET A N 1
ATOM 928 C CA . MET A 1 114 ? 3.509 -2.168 7.178 1.00 96.56 114 MET A CA 1
ATOM 929 C C . MET A 1 114 ? 4.301 -1.383 6.134 1.00 96.56 114 MET A C 1
ATOM 931 O O . MET A 1 114 ? 3.722 -1.000 5.128 1.00 96.56 114 MET A O 1
ATOM 935 N N . PHE A 1 115 ? 5.604 -1.181 6.350 1.00 97.81 115 PHE A N 1
ATOM 936 C CA . PHE A 1 115 ? 6.506 -0.532 5.399 1.00 97.81 115 PHE A CA 1
ATOM 937 C C . PHE A 1 115 ? 7.406 -1.535 4.679 1.00 97.81 115 PHE A C 1
ATOM 939 O O . PHE A 1 115 ? 7.561 -1.445 3.467 1.00 97.81 115 PHE A O 1
ATOM 946 N N . ALA A 1 116 ? 7.966 -2.507 5.405 1.00 97.06 116 ALA A N 1
ATOM 947 C CA . ALA A 1 116 ? 8.905 -3.497 4.875 1.00 97.06 116 ALA A CA 1
ATOM 948 C C . ALA A 1 116 ? 8.286 -4.450 3.841 1.00 97.06 116 ALA A C 1
ATOM 950 O O . ALA A 1 116 ? 9.008 -5.138 3.126 1.00 97.06 116 ALA A O 1
ATOM 951 N N . ARG A 1 117 ? 6.952 -4.478 3.728 1.00 95.69 117 ARG A N 1
ATOM 952 C CA . ARG A 1 117 ? 6.270 -5.145 2.615 1.00 95.69 117 ARG A CA 1
ATOM 953 C C . ARG A 1 117 ? 6.597 -4.548 1.243 1.00 95.69 117 ARG A C 1
ATOM 955 O O . ARG A 1 117 ? 6.310 -5.186 0.234 1.00 95.69 117 ARG A O 1
ATOM 962 N N . ASP A 1 118 ? 7.125 -3.326 1.212 1.00 95.31 118 ASP A N 1
ATOM 963 C CA . ASP A 1 118 ? 7.687 -2.715 0.017 1.00 95.31 118 ASP A CA 1
ATOM 964 C C . ASP A 1 118 ? 9.169 -3.121 -0.116 1.00 95.31 118 ASP A C 1
ATOM 966 O O . ASP A 1 118 ? 9.990 -2.727 0.725 1.00 95.31 118 ASP A O 1
ATOM 970 N N . PRO A 1 119 ? 9.534 -3.908 -1.149 1.00 91.38 119 PRO A N 1
ATOM 971 C CA . PRO A 1 119 ? 10.892 -4.422 -1.308 1.00 91.38 119 PRO A CA 1
ATOM 972 C C . PRO A 1 119 ? 11.972 -3.336 -1.350 1.00 91.38 119 PRO A C 1
ATOM 974 O O . PRO A 1 119 ? 13.093 -3.583 -0.907 1.00 91.38 119 PRO A O 1
ATOM 977 N N . VAL A 1 120 ? 11.639 -2.117 -1.800 1.00 92.12 120 VAL A N 1
ATOM 978 C CA . VAL A 1 120 ? 12.588 -0.994 -1.911 1.00 92.12 120 VAL A CA 1
ATOM 979 C C . VAL A 1 120 ? 13.232 -0.662 -0.564 1.00 92.12 120 VAL A C 1
ATOM 981 O O . VAL A 1 120 ? 14.372 -0.197 -0.515 1.00 92.12 120 VAL A O 1
ATOM 984 N N . VAL A 1 121 ? 12.537 -0.896 0.550 1.00 95.00 121 VAL A N 1
ATOM 985 C CA . VAL A 1 121 ? 13.039 -0.593 1.900 1.00 95.00 121 VAL A CA 1
ATOM 986 C C . VAL A 1 121 ? 13.352 -1.833 2.729 1.00 95.00 121 VAL A C 1
ATOM 988 O O . VAL A 1 121 ? 13.785 -1.692 3.872 1.00 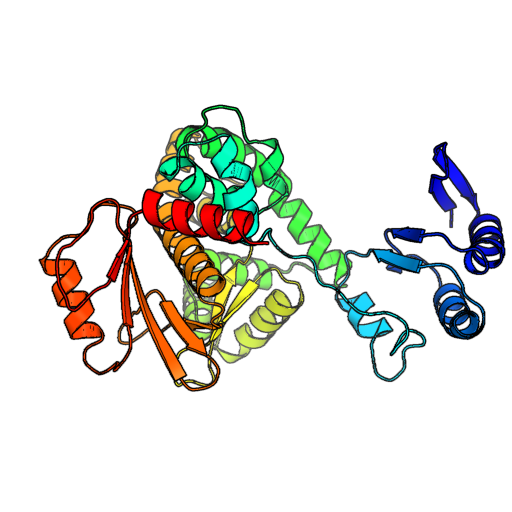95.00 121 VAL A O 1
ATOM 991 N N . LEU A 1 122 ? 13.187 -3.035 2.174 1.00 93.00 122 LEU A N 1
ATOM 992 C CA . LEU A 1 122 ? 13.399 -4.281 2.910 1.00 93.00 122 LEU A CA 1
ATOM 993 C C . LEU A 1 122 ? 14.852 -4.414 3.399 1.00 93.00 122 LEU A C 1
ATOM 995 O O . LEU A 1 122 ? 15.083 -4.767 4.552 1.00 93.00 122 LEU A O 1
ATOM 999 N N . GLU A 1 123 ? 15.827 -4.029 2.571 1.00 90.81 123 GLU A N 1
ATOM 1000 C CA . GLU A 1 123 ? 17.262 -4.045 2.911 1.00 90.81 123 GLU A CA 1
ATOM 1001 C C . GLU A 1 123 ? 17.675 -3.033 3.997 1.00 90.81 123 GLU A C 1
ATOM 1003 O O . GLU A 1 123 ? 18.798 -3.067 4.489 1.00 90.81 123 GLU A O 1
ATOM 1008 N N . VAL A 1 124 ? 16.783 -2.112 4.378 1.00 94.00 124 VAL A N 1
ATOM 1009 C CA . VAL A 1 124 ? 17.044 -1.094 5.413 1.00 94.00 124 VAL A CA 1
ATOM 1010 C C . VAL A 1 124 ? 16.807 -1.647 6.825 1.00 94.00 124 VAL A C 1
ATOM 1012 O O . VAL A 1 124 ? 17.183 -1.012 7.822 1.00 94.00 124 VAL A O 1
ATOM 1015 N N . LEU A 1 125 ? 16.160 -2.811 6.925 1.00 95.31 125 LEU A N 1
ATOM 1016 C CA . LEU A 1 125 ? 15.928 -3.499 8.188 1.00 95.31 125 LEU A CA 1
ATOM 1017 C C . LEU A 1 125 ? 17.243 -3.957 8.818 1.00 95.31 125 LEU A C 1
ATOM 1019 O O . LEU A 1 125 ? 18.126 -4.511 8.168 1.00 95.31 125 LEU A O 1
ATOM 1023 N N . THR A 1 126 ? 17.338 -3.758 10.125 1.00 95.19 126 THR A N 1
ATOM 1024 C CA . THR A 1 126 ? 18.457 -4.183 10.962 1.00 95.19 126 THR A CA 1
ATOM 1025 C C . THR A 1 126 ? 17.937 -4.983 12.158 1.00 95.19 126 THR A C 1
ATOM 1027 O O . THR A 1 126 ? 16.782 -4.794 12.570 1.00 95.19 126 THR A O 1
ATOM 1030 N N . PRO A 1 127 ? 18.746 -5.890 12.736 1.00 91.38 127 PRO A N 1
ATOM 1031 C CA . PRO A 1 127 ? 18.348 -6.624 13.933 1.00 91.38 127 PRO A CA 1
ATOM 1032 C C . PRO A 1 127 ? 17.922 -5.673 15.060 1.00 91.38 127 PRO A C 1
ATOM 1034 O O . PRO A 1 127 ? 18.595 -4.677 15.316 1.00 91.38 127 PRO A O 1
ATOM 1037 N N . ASN A 1 128 ? 16.832 -6.002 15.756 1.00 86.69 128 ASN A N 1
ATOM 1038 C CA . ASN A 1 128 ? 16.289 -5.232 16.887 1.00 86.69 128 ASN A CA 1
ATOM 1039 C C . ASN A 1 128 ? 15.797 -3.808 16.561 1.00 86.69 128 ASN A C 1
ATOM 1041 O O . ASN A 1 128 ? 15.671 -2.982 17.467 1.00 86.69 128 ASN A O 1
ATOM 1045 N N . ASP A 1 129 ? 15.508 -3.501 15.295 1.00 95.50 129 ASP A N 1
ATOM 1046 C CA . ASP A 1 129 ? 14.824 -2.256 14.951 1.00 95.50 129 ASP A CA 1
ATOM 1047 C C . ASP A 1 129 ? 13.500 -2.076 15.690 1.00 95.50 129 ASP A C 1
ATOM 1049 O O . ASP A 1 129 ? 12.738 -3.020 15.901 1.00 95.50 129 ASP A O 1
ATOM 1053 N N . ASN A 1 130 ? 13.207 -0.809 15.970 1.00 96.44 130 ASN A N 1
ATOM 1054 C CA . ASN A 1 130 ? 11.851 -0.343 16.189 1.00 96.44 130 ASN A CA 1
ATOM 1055 C C . ASN A 1 130 ? 11.419 0.571 15.040 1.00 96.44 130 ASN A C 1
ATOM 1057 O O . ASN A 1 130 ? 12.234 1.028 14.231 1.00 96.44 130 ASN A O 1
ATOM 1061 N N . LEU A 1 131 ? 10.131 0.901 14.996 1.00 97.00 131 LEU A N 1
ATOM 1062 C CA . LEU A 1 131 ? 9.589 1.756 13.941 1.00 97.00 131 LEU A CA 1
ATOM 1063 C C . LEU A 1 131 ? 10.349 3.087 13.764 1.00 97.00 131 LEU A C 1
ATOM 1065 O O . LEU A 1 131 ? 10.582 3.527 12.638 1.00 97.00 131 LEU A O 1
ATOM 1069 N N . LYS A 1 132 ? 10.759 3.743 14.856 1.00 97.50 132 LYS A N 1
ATOM 1070 C CA . LYS A 1 132 ? 11.430 5.049 14.786 1.00 97.50 132 LYS A CA 1
ATOM 1071 C C . LYS A 1 132 ? 12.842 4.925 14.211 1.00 97.50 132 LYS A C 1
ATOM 1073 O O . LYS A 1 132 ? 13.212 5.739 13.364 1.00 97.50 132 LYS A O 1
ATOM 1078 N N . SER A 1 133 ? 13.629 3.941 14.655 1.00 97.19 133 SER A N 1
ATOM 1079 C CA . SER A 1 133 ? 14.975 3.696 14.112 1.00 97.19 133 SER A CA 1
ATOM 1080 C C . SER A 1 133 ? 14.917 3.291 12.642 1.00 97.19 133 SER A C 1
ATOM 1082 O O . SER A 1 133 ? 15.717 3.778 11.845 1.00 97.19 133 SER A O 1
ATOM 1084 N N . PHE A 1 134 ? 13.918 2.495 12.266 1.00 98.12 134 PHE A N 1
ATOM 1085 C CA . PHE A 1 134 ? 13.669 2.126 10.880 1.00 98.12 134 PHE A CA 1
ATOM 1086 C C . PHE A 1 134 ? 13.332 3.349 10.011 1.00 98.12 134 PHE A C 1
ATOM 1088 O O . PHE A 1 134 ? 13.998 3.605 9.004 1.00 98.12 134 PHE A O 1
ATOM 1095 N N . LEU A 1 135 ? 12.380 4.190 10.438 1.00 98.31 135 LEU A N 1
ATOM 1096 C CA . LEU A 1 135 ? 11.997 5.402 9.703 1.00 98.31 135 LEU A CA 1
ATOM 1097 C C . LEU A 1 135 ? 13.145 6.411 9.551 1.00 98.31 135 LEU A C 1
ATOM 1099 O O . LEU A 1 135 ? 13.222 7.080 8.520 1.00 98.31 135 LEU A O 1
ATOM 1103 N N . ARG A 1 136 ? 14.074 6.490 10.518 1.00 98.06 136 ARG A N 1
ATOM 1104 C CA . ARG A 1 136 ? 15.292 7.321 10.401 1.00 98.06 136 ARG A CA 1
ATOM 1105 C C . ARG A 1 136 ? 16.130 6.985 9.175 1.00 98.06 136 ARG A C 1
ATOM 1107 O O . ARG A 1 136 ? 16.769 7.883 8.637 1.00 98.06 136 ARG A O 1
ATOM 1114 N N . ARG A 1 137 ? 16.147 5.719 8.755 1.00 97.56 137 ARG A N 1
ATOM 1115 C CA . ARG A 1 137 ? 16.909 5.256 7.589 1.00 97.56 137 ARG A CA 1
ATOM 1116 C C . ARG A 1 137 ? 16.059 5.227 6.319 1.00 97.56 137 ARG A C 1
ATOM 1118 O O . ARG A 1 137 ? 16.562 5.540 5.245 1.00 97.56 137 ARG A O 1
ATOM 1125 N N . VAL A 1 138 ? 14.762 4.933 6.440 1.00 98.06 138 VAL A N 1
ATOM 1126 C CA . VAL A 1 138 ? 13.829 4.936 5.302 1.00 98.06 138 VAL A CA 1
ATOM 1127 C C . VAL A 1 138 ? 13.618 6.334 4.730 1.00 98.06 138 VAL A C 1
ATOM 1129 O O . VAL A 1 138 ? 13.681 6.492 3.516 1.00 98.06 138 VAL A O 1
ATOM 1132 N N . ILE A 1 139 ? 13.391 7.353 5.565 1.00 98.38 139 ILE A N 1
ATOM 1133 C CA . ILE A 1 139 ? 13.042 8.704 5.090 1.00 98.38 139 ILE A CA 1
ATOM 1134 C C . ILE A 1 139 ? 14.124 9.302 4.161 1.00 98.38 139 ILE A C 1
ATOM 1136 O O . ILE A 1 139 ? 13.774 9.763 3.071 1.00 98.38 139 ILE A O 1
ATOM 1140 N N . PRO A 1 140 ? 15.427 9.270 4.509 1.00 96.81 140 PRO A N 1
ATOM 1141 C CA . PRO A 1 140 ? 16.483 9.711 3.598 1.00 96.81 140 PRO A CA 1
ATOM 1142 C C . PRO A 1 140 ? 16.531 8.898 2.304 1.00 96.81 140 PRO A C 1
ATOM 1144 O O . PRO A 1 140 ? 16.721 9.469 1.235 1.00 96.81 140 PRO A O 1
ATOM 1147 N N . LYS A 1 141 ? 16.308 7.579 2.381 1.00 96.56 141 LYS A N 1
ATOM 1148 C CA . LYS A 1 141 ? 16.296 6.709 1.202 1.00 96.56 141 LYS A CA 1
ATOM 1149 C C . LYS A 1 141 ? 15.178 7.101 0.239 1.00 96.56 141 LYS A C 1
ATOM 1151 O O . LYS A 1 141 ? 15.455 7.393 -0.921 1.00 96.56 141 LYS A O 1
ATOM 1156 N N . ILE A 1 142 ? 13.933 7.173 0.722 1.00 97.12 142 ILE A N 1
ATOM 1157 C CA . ILE A 1 142 ? 12.755 7.478 -0.111 1.00 97.12 142 ILE A CA 1
ATOM 1158 C C . ILE A 1 142 ? 12.838 8.871 -0.739 1.00 97.12 142 ILE A C 1
ATOM 1160 O O . ILE A 1 142 ? 12.336 9.053 -1.844 1.00 97.12 142 ILE A O 1
ATOM 1164 N N . ARG A 1 143 ? 13.522 9.828 -0.086 1.00 96.12 143 ARG A N 1
ATOM 1165 C CA . ARG A 1 143 ? 13.804 11.159 -0.651 1.00 96.12 143 ARG A CA 1
ATOM 1166 C C . ARG A 1 143 ? 14.492 11.060 -2.014 1.00 96.12 143 ARG A C 1
ATOM 1168 O O . ARG A 1 143 ? 14.167 11.834 -2.908 1.00 96.12 143 ARG A O 1
ATOM 1175 N N . VAL A 1 144 ? 15.429 10.119 -2.145 1.00 93.38 144 VAL A N 1
ATOM 1176 C CA . VAL A 1 144 ? 16.266 9.930 -3.336 1.00 93.38 144 VAL A CA 1
ATOM 1177 C C . VAL A 1 144 ? 15.581 9.026 -4.359 1.00 93.38 144 VAL A C 1
ATOM 1179 O O . VAL A 1 144 ? 15.559 9.350 -5.541 1.00 93.38 144 VAL A O 1
ATOM 1182 N N . VAL A 1 145 ? 15.008 7.902 -3.921 1.00 94.75 145 VAL A N 1
ATOM 1183 C CA . VAL A 1 145 ? 14.578 6.835 -4.842 1.00 94.75 145 VAL A CA 1
ATOM 1184 C C . VAL A 1 145 ? 13.173 7.033 -5.423 1.00 94.75 145 VAL A C 1
ATOM 1186 O O . VAL A 1 145 ? 12.938 6.674 -6.574 1.00 94.75 145 VAL A O 1
ATOM 1189 N N . VAL A 1 146 ? 12.230 7.631 -4.682 1.00 95.56 146 VAL A N 1
ATOM 1190 C CA . VAL A 1 146 ? 10.809 7.622 -5.087 1.00 95.56 146 VAL A CA 1
ATOM 1191 C C . VAL A 1 146 ? 10.553 8.403 -6.378 1.00 95.56 146 VAL A C 1
ATOM 1193 O O . VAL A 1 146 ? 9.780 7.933 -7.210 1.00 95.56 146 VAL A O 1
ATOM 1196 N N . ARG A 1 147 ? 11.208 9.556 -6.598 1.00 91.69 147 ARG A N 1
ATOM 1197 C CA . ARG A 1 147 ? 11.025 10.313 -7.854 1.00 91.69 147 ARG A CA 1
ATOM 1198 C C . ARG A 1 147 ? 11.464 9.499 -9.070 1.00 91.69 147 ARG A C 1
ATOM 1200 O O . ARG A 1 147 ? 10.738 9.471 -10.059 1.00 91.69 147 ARG A O 1
ATOM 1207 N N . SER A 1 148 ? 12.610 8.824 -8.976 1.00 92.06 148 SER A N 1
ATOM 1208 C CA . SER A 1 148 ? 13.135 7.993 -10.062 1.00 92.06 148 SER A CA 1
ATOM 1209 C C . SER A 1 148 ? 12.216 6.812 -10.358 1.00 92.06 148 SER A C 1
ATOM 1211 O O . SER A 1 148 ? 11.851 6.627 -11.512 1.00 92.06 148 SER A O 1
ATOM 1213 N N . LEU A 1 149 ? 11.759 6.093 -9.324 1.00 92.56 149 LEU A N 1
ATOM 1214 C CA . LEU A 1 149 ? 10.836 4.962 -9.487 1.00 92.56 149 LEU A CA 1
ATOM 1215 C C . LEU A 1 149 ? 9.531 5.372 -10.171 1.00 92.56 149 LEU A C 1
ATOM 1217 O O . LEU A 1 149 ? 9.030 4.672 -11.041 1.00 92.56 149 LEU A O 1
ATOM 1221 N N . ILE A 1 150 ? 8.964 6.518 -9.795 1.00 93.94 150 ILE A N 1
ATOM 1222 C CA . ILE A 1 150 ? 7.725 6.986 -10.421 1.00 93.94 150 ILE A CA 1
ATOM 1223 C C . ILE A 1 150 ? 7.985 7.408 -11.866 1.00 93.94 150 ILE A C 1
ATOM 1225 O O . ILE A 1 150 ? 7.184 7.085 -12.737 1.00 93.94 150 ILE A O 1
ATOM 1229 N N . GLY A 1 151 ? 9.097 8.093 -12.138 1.00 92.25 151 GLY A N 1
ATOM 1230 C CA . GLY A 1 151 ? 9.506 8.426 -13.503 1.00 92.25 151 GLY A CA 1
ATOM 1231 C C . GLY A 1 151 ? 9.655 7.186 -14.391 1.00 92.25 151 GLY A C 1
ATOM 1232 O O . GLY A 1 151 ? 9.171 7.184 -15.522 1.00 92.25 151 GLY A O 1
ATOM 1233 N N . GLU A 1 152 ? 10.261 6.126 -13.859 1.00 89.00 152 GLU A N 1
ATOM 1234 C CA . GLU A 1 152 ? 10.407 4.825 -14.514 1.00 89.00 152 GLU A CA 1
ATOM 1235 C C . GLU A 1 152 ? 9.047 4.185 -14.808 1.00 89.00 152 GLU A C 1
ATOM 1237 O O . GLU A 1 152 ? 8.750 3.945 -15.975 1.00 89.00 152 GLU A O 1
ATOM 1242 N N . ILE A 1 153 ? 8.166 4.057 -13.806 1.00 90.69 153 ILE A N 1
ATOM 1243 C CA . ILE A 1 153 ? 6.805 3.512 -13.985 1.00 90.69 153 ILE A CA 1
ATOM 1244 C C . ILE A 1 153 ? 6.043 4.270 -15.080 1.00 90.69 153 ILE A C 1
ATOM 1246 O O . ILE A 1 153 ? 5.379 3.670 -15.920 1.00 90.69 153 ILE A O 1
ATOM 1250 N N . PHE A 1 154 ? 6.130 5.603 -15.102 1.00 92.81 154 PHE A N 1
ATOM 1251 C CA . PHE A 1 154 ? 5.476 6.400 -16.141 1.00 92.81 154 PHE A CA 1
ATOM 1252 C C . PHE A 1 154 ? 6.083 6.157 -17.529 1.00 92.81 154 PHE A C 1
ATOM 1254 O O . PHE A 1 154 ? 5.341 6.023 -18.501 1.00 92.81 154 PHE A O 1
ATOM 1261 N N . THR A 1 155 ? 7.410 6.052 -17.615 1.00 88.88 155 THR A N 1
ATOM 1262 C CA . THR A 1 155 ? 8.133 5.801 -18.869 1.00 88.88 155 THR A CA 1
ATOM 1263 C C . THR A 1 155 ? 7.792 4.425 -19.447 1.00 88.88 155 THR A C 1
ATOM 1265 O O . THR A 1 155 ? 7.509 4.318 -20.639 1.00 88.88 155 THR A O 1
ATOM 1268 N N . GLU A 1 156 ? 7.751 3.388 -18.610 1.00 84.94 156 GLU A N 1
ATOM 1269 C CA . GLU A 1 156 ? 7.395 2.011 -18.991 1.00 84.94 156 GLU A CA 1
ATOM 1270 C C . GLU A 1 156 ? 5.943 1.859 -19.450 1.00 84.94 156 GLU A C 1
ATOM 1272 O O . GLU A 1 156 ? 5.605 0.947 -20.210 1.00 84.94 156 GLU A O 1
ATOM 1277 N N . GLU A 1 157 ? 5.082 2.762 -18.994 1.00 85.38 157 GLU A N 1
ATOM 1278 C CA . GLU A 1 157 ? 3.670 2.833 -19.359 1.00 85.38 157 GLU A CA 1
ATOM 1279 C C . GLU A 1 157 ? 3.419 3.809 -20.521 1.00 85.38 157 GLU A C 1
ATOM 1281 O O . GLU A 1 157 ? 2.267 4.157 -20.791 1.00 85.38 157 GLU A O 1
ATOM 1286 N N . GLU A 1 158 ? 4.488 4.254 -21.199 1.00 86.62 158 GLU A N 1
ATOM 1287 C CA . GLU A 1 158 ? 4.479 5.202 -22.323 1.00 86.62 158 GLU A CA 1
ATOM 1288 C C . GLU A 1 158 ? 3.712 6.498 -21.991 1.00 86.62 158 GLU A C 1
ATOM 1290 O O . GLU A 1 158 ? 2.931 7.037 -22.783 1.00 86.62 158 GLU A O 1
ATOM 1295 N N . ARG A 1 159 ? 3.900 7.002 -20.766 1.00 88.88 159 ARG A N 1
ATOM 1296 C CA . ARG A 1 159 ? 3.209 8.176 -20.226 1.00 88.88 159 ARG A CA 1
ATOM 1297 C C . ARG A 1 159 ? 4.189 9.201 -19.684 1.00 88.88 159 ARG A C 1
ATOM 1299 O O . ARG A 1 159 ? 5.223 8.892 -19.111 1.00 88.88 159 ARG A O 1
ATOM 1306 N N . GLU A 1 160 ? 3.790 10.462 -19.777 1.00 92.38 160 GLU A N 1
ATOM 1307 C CA . GLU A 1 160 ? 4.507 11.557 -19.135 1.00 92.38 160 GLU A CA 1
ATOM 1308 C C . GLU A 1 160 ? 3.973 11.793 -17.713 1.00 92.38 160 GLU A C 1
ATOM 1310 O O . GLU A 1 160 ? 2.757 11.924 -17.495 1.00 92.38 160 GLU A O 1
ATOM 1315 N N . LEU A 1 161 ? 4.882 11.892 -16.740 1.00 93.25 161 LEU A N 1
ATOM 1316 C CA . LEU A 1 161 ? 4.566 12.356 -15.391 1.00 93.25 161 LEU A CA 1
ATOM 1317 C C . LEU A 1 161 ? 4.290 13.866 -15.420 1.00 93.25 161 LEU A C 1
ATOM 1319 O O . LEU A 1 161 ? 5.169 14.698 -15.222 1.00 93.25 161 LEU A O 1
ATOM 1323 N N . THR A 1 162 ? 3.040 14.231 -15.689 1.00 92.75 162 THR A N 1
ATOM 1324 C CA . THR A 1 162 ? 2.627 15.640 -15.729 1.00 92.75 162 THR A CA 1
ATOM 1325 C C . THR A 1 162 ? 2.416 16.223 -14.329 1.00 92.75 162 THR A C 1
ATOM 1327 O O . THR A 1 162 ? 2.056 15.513 -13.385 1.00 92.75 162 THR A O 1
ATOM 1330 N N . LYS A 1 163 ? 2.465 17.560 -14.217 1.00 90.69 163 LYS A N 1
ATOM 1331 C CA . LYS A 1 163 ? 2.086 18.299 -12.993 1.00 90.69 163 LYS A CA 1
ATOM 1332 C C . LYS A 1 163 ? 0.707 17.901 -12.452 1.00 90.69 163 LYS A C 1
ATOM 1334 O O . LYS A 1 163 ? 0.472 17.935 -11.246 1.00 90.69 163 LYS A O 1
ATOM 1339 N N . ARG A 1 164 ? -0.227 17.517 -13.335 1.00 91.00 164 ARG A N 1
ATOM 1340 C CA . ARG A 1 164 ? -1.565 17.066 -12.931 1.00 91.00 164 ARG A CA 1
ATOM 1341 C C . ARG A 1 164 ? -1.514 15.712 -12.226 1.00 91.00 164 ARG A C 1
ATOM 1343 O O . ARG A 1 164 ? -2.195 15.554 -11.216 1.00 91.00 164 ARG A O 1
ATOM 1350 N N . TYR A 1 165 ? -0.724 14.759 -12.725 1.00 94.94 165 TYR A N 1
ATOM 1351 C CA . TYR A 1 165 ? -0.521 13.482 -12.037 1.00 94.94 165 TYR A CA 1
ATOM 1352 C C . TYR A 1 165 ? 0.116 13.694 -10.669 1.00 94.94 165 TYR A C 1
ATOM 1354 O O . TYR A 1 165 ? -0.414 13.189 -9.683 1.00 94.94 165 TYR A O 1
ATOM 1362 N N . GLU A 1 166 ? 1.172 14.503 -10.587 1.00 93.94 166 GLU A N 1
ATOM 1363 C CA . GLU A 1 166 ? 1.813 14.816 -9.306 1.00 93.94 166 GLU A CA 1
ATOM 1364 C C . GLU A 1 166 ? 0.834 15.450 -8.309 1.00 93.94 166 GLU A C 1
ATOM 1366 O O . GLU A 1 166 ? 0.765 15.026 -7.155 1.00 93.94 166 GLU A O 1
ATOM 1371 N N . ALA A 1 167 ? 0.023 16.419 -8.748 1.00 94.00 167 ALA A N 1
ATOM 1372 C CA . ALA A 1 167 ? -0.990 17.052 -7.904 1.00 94.00 167 ALA A CA 1
ATOM 1373 C C . ALA A 1 167 ? -2.044 16.052 -7.397 1.00 94.00 167 ALA A C 1
ATOM 1375 O O . ALA A 1 167 ? -2.473 16.137 -6.246 1.00 94.00 167 ALA A O 1
ATOM 1376 N N . ILE A 1 168 ? -2.446 15.087 -8.230 1.00 96.31 168 ILE A N 1
ATOM 1377 C CA . ILE A 1 168 ? -3.395 14.031 -7.852 1.00 96.31 168 ILE A CA 1
ATOM 1378 C C . ILE A 1 168 ? -2.779 13.070 -6.842 1.00 96.31 168 ILE A C 1
ATOM 1380 O O . ILE A 1 168 ? -3.423 12.770 -5.839 1.00 96.31 168 ILE A O 1
ATOM 1384 N N . ILE A 1 169 ? -1.539 12.629 -7.055 1.00 97.12 169 ILE A N 1
ATOM 1385 C CA . ILE A 1 169 ? -0.854 11.743 -6.108 1.00 97.12 169 ILE A CA 1
ATOM 1386 C C . ILE A 1 169 ? -0.677 12.459 -4.758 1.00 97.12 169 ILE A C 1
ATOM 1388 O O . ILE A 1 169 ? -1.029 11.899 -3.721 1.00 97.12 169 ILE A O 1
ATOM 1392 N N . LYS A 1 170 ? -0.264 13.737 -4.759 1.00 96.06 170 LYS A N 1
ATOM 1393 C CA . LYS A 1 170 ? -0.193 14.575 -3.545 1.00 96.06 170 LYS A CA 1
ATOM 1394 C C . LYS A 1 170 ? -1.547 14.708 -2.843 1.00 96.06 170 LYS A C 1
ATOM 1396 O O . LYS A 1 170 ? -1.613 14.601 -1.620 1.00 96.06 170 LYS A O 1
ATOM 1401 N N . ALA A 1 171 ? -2.634 14.902 -3.590 1.00 97.12 171 ALA A N 1
ATOM 1402 C CA . ALA A 1 171 ? -3.978 14.977 -3.020 1.00 97.12 171 ALA A CA 1
ATOM 1403 C C . ALA A 1 171 ? -4.394 13.657 -2.347 1.00 97.12 171 ALA A C 1
ATOM 1405 O O . ALA A 1 171 ? -4.957 13.686 -1.250 1.00 97.12 171 ALA A O 1
ATOM 1406 N N . VAL A 1 172 ? -4.092 12.508 -2.957 1.00 98.06 172 VAL A N 1
ATOM 1407 C CA . VAL A 1 172 ? -4.365 11.191 -2.356 1.00 98.06 172 VAL A CA 1
ATOM 1408 C C . VAL A 1 172 ? -3.510 10.979 -1.101 1.00 98.06 172 VAL A C 1
ATOM 1410 O O . VAL A 1 172 ? -4.059 10.621 -0.058 1.00 98.06 172 VAL A O 1
ATOM 1413 N N . ALA A 1 173 ? -2.215 11.315 -1.141 1.00 97.44 173 ALA A N 1
ATOM 1414 C CA . ALA A 1 173 ? -1.322 11.265 0.024 1.00 97.44 173 ALA A CA 1
ATOM 1415 C C . ALA A 1 173 ? -1.794 12.171 1.179 1.00 97.44 173 ALA A C 1
ATOM 1417 O O . ALA A 1 173 ? -1.612 11.861 2.362 1.00 97.44 173 ALA A O 1
ATOM 1418 N N . ALA A 1 174 ? -2.467 13.281 0.861 1.00 96.06 174 ALA A N 1
ATOM 1419 C CA . ALA A 1 174 ? -3.101 14.160 1.843 1.00 96.06 174 ALA A CA 1
ATOM 1420 C C . ALA A 1 174 ? -4.358 13.555 2.502 1.00 96.06 174 ALA A C 1
ATOM 1422 O O . ALA A 1 174 ? -4.878 14.138 3.451 1.00 96.06 174 ALA A O 1
ATOM 1423 N N . GLY A 1 175 ? -4.835 12.398 2.032 1.00 94.94 175 GLY A N 1
ATOM 1424 C CA . GLY A 1 175 ? -6.001 11.697 2.563 1.00 94.94 175 GLY A CA 1
ATOM 1425 C C . GLY A 1 175 ? -7.295 11.919 1.779 1.00 94.94 175 GLY A C 1
ATOM 1426 O O . GLY A 1 175 ? -8.353 11.525 2.265 1.00 94.94 175 GLY A O 1
ATOM 1427 N N . ASN A 1 176 ? -7.240 12.517 0.583 1.00 96.50 176 ASN A N 1
ATOM 1428 C CA . ASN A 1 176 ? -8.415 12.647 -0.282 1.00 96.50 176 ASN A CA 1
ATOM 1429 C C . ASN A 1 176 ? -8.649 11.326 -1.023 1.00 96.50 176 ASN A C 1
ATOM 1431 O O . ASN A 1 176 ? -7.908 10.976 -1.941 1.00 96.50 176 ASN A O 1
ATOM 1435 N N . LYS A 1 177 ? -9.685 10.586 -0.627 1.00 95.06 1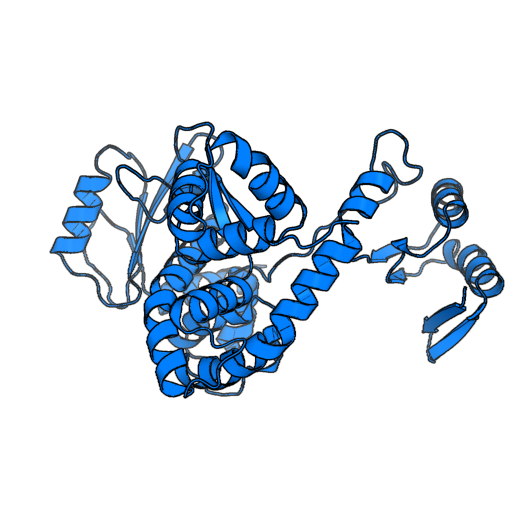77 LYS A N 1
ATOM 1436 C CA . LYS A 1 177 ? -9.905 9.197 -1.053 1.00 95.06 177 LYS A CA 1
ATOM 1437 C C . LYS A 1 177 ? -10.931 9.085 -2.180 1.00 95.06 177 LYS A C 1
ATOM 1439 O O . LYS A 1 177 ? -11.027 8.031 -2.800 1.00 95.06 177 LYS A O 1
ATOM 1444 N N . LYS A 1 178 ? -11.726 10.126 -2.457 1.00 95.50 178 LYS A N 1
ATOM 1445 C CA . LYS A 1 178 ? -12.728 10.141 -3.544 1.00 95.50 178 LYS A CA 1
ATOM 1446 C C . LYS A 1 178 ? -12.343 11.105 -4.669 1.00 95.50 178 LYS A C 1
ATOM 1448 O O . LYS A 1 178 ? -11.754 12.148 -4.400 1.00 95.50 178 LYS A O 1
ATOM 1453 N N . PRO A 1 179 ? -12.792 10.867 -5.918 1.00 96.12 179 PRO A N 1
ATOM 1454 C CA . PRO A 1 179 ? -12.524 11.789 -7.024 1.00 96.12 179 PRO A CA 1
ATOM 1455 C C . PRO A 1 179 ? -13.001 13.230 -6.771 1.00 96.12 179 PRO A C 1
ATOM 1457 O O . PRO A 1 179 ? -12.367 14.170 -7.230 1.00 96.12 179 PRO A O 1
ATOM 1460 N N . SER A 1 180 ? -14.113 13.419 -6.048 1.00 94.81 180 SER A N 1
ATOM 1461 C CA . SER A 1 180 ? -14.612 14.751 -5.666 1.00 94.81 180 SER A CA 1
ATOM 1462 C C . SER A 1 180 ? -13.724 15.450 -4.635 1.00 94.81 180 SER A C 1
ATOM 1464 O O . SER A 1 180 ? -13.509 16.651 -4.738 1.00 94.81 180 SER A O 1
ATOM 1466 N N . GLU A 1 181 ? -13.192 14.700 -3.668 1.00 95.69 181 GLU A N 1
ATOM 1467 C CA . GLU A 1 181 ? -12.279 15.213 -2.637 1.00 95.69 181 GLU A CA 1
ATOM 1468 C C . GLU A 1 181 ? -10.952 15.628 -3.285 1.00 95.69 181 GLU A C 1
ATOM 1470 O O . GLU A 1 181 ? -10.486 16.744 -3.084 1.00 95.69 181 GLU A O 1
ATOM 1475 N N . VAL A 1 182 ? -10.409 14.779 -4.164 1.00 96.81 182 VAL A N 1
ATOM 1476 C CA . VAL A 1 182 ? -9.191 15.074 -4.933 1.00 96.81 182 VAL A CA 1
ATOM 1477 C C . VAL A 1 182 ? -9.375 16.318 -5.807 1.00 96.81 182 VAL A C 1
ATOM 1479 O O . VAL A 1 182 ? -8.526 17.204 -5.790 1.00 96.81 182 VAL A O 1
ATOM 1482 N N . ALA A 1 183 ? -10.492 16.424 -6.536 1.00 95.38 183 ALA A N 1
ATOM 1483 C CA . ALA A 1 183 ? -10.781 17.601 -7.356 1.00 95.38 183 ALA A CA 1
ATOM 1484 C C . ALA A 1 183 ? -10.857 18.883 -6.512 1.00 95.38 183 ALA A C 1
ATOM 1486 O O . ALA A 1 183 ? -10.249 19.891 -6.872 1.00 95.38 183 ALA A O 1
ATOM 1487 N N . SER A 1 184 ? -11.546 18.831 -5.366 1.00 94.75 184 SER A N 1
ATOM 1488 C CA . SER A 1 184 ? -11.656 19.962 -4.438 1.00 94.75 184 SER A CA 1
ATOM 1489 C C . SER A 1 184 ? -10.296 20.377 -3.875 1.00 94.75 184 SER A C 1
ATOM 1491 O O . SER A 1 184 ? -9.996 21.567 -3.819 1.00 94.75 184 SER A O 1
ATOM 1493 N N . PHE A 1 185 ? -9.463 19.409 -3.485 1.00 94.31 185 PHE A N 1
ATOM 1494 C CA . PHE A 1 185 ? -8.131 19.665 -2.941 1.00 94.31 185 PHE A CA 1
ATOM 1495 C C . PHE A 1 185 ? -7.225 20.353 -3.965 1.00 94.31 185 PHE A C 1
ATOM 1497 O O . PHE A 1 185 ? -6.612 21.379 -3.676 1.00 94.31 185 PHE A O 1
ATOM 1504 N N . ILE A 1 186 ? -7.179 19.818 -5.188 1.00 92.25 186 ILE A N 1
ATOM 1505 C CA . ILE A 1 186 ? -6.354 20.380 -6.261 1.00 92.25 186 ILE A CA 1
ATOM 1506 C C . ILE A 1 186 ? -6.860 21.763 -6.662 1.00 92.25 186 ILE A C 1
ATOM 1508 O O . ILE A 1 186 ? -6.043 22.644 -6.910 1.00 92.25 186 ILE A O 1
ATOM 1512 N N . SER A 1 187 ? -8.179 21.972 -6.678 1.00 89.31 187 SER A N 1
ATOM 1513 C CA . SER A 1 187 ? -8.742 23.281 -7.014 1.00 89.31 187 SER A CA 1
ATOM 1514 C C . SER A 1 187 ? -8.301 24.361 -6.028 1.00 89.31 187 SER A C 1
ATOM 1516 O O . SER A 1 187 ? -7.935 25.458 -6.441 1.00 89.31 187 SER A O 1
ATOM 1518 N N . GLY A 1 188 ? -8.254 24.033 -4.732 1.00 85.25 188 GLY A N 1
ATOM 1519 C CA . GLY A 1 188 ? -7.722 24.937 -3.711 1.00 85.25 188 GLY A CA 1
ATOM 1520 C C . GLY A 1 188 ? -6.212 25.177 -3.824 1.00 85.25 188 GLY A C 1
ATOM 1521 O O . GLY A 1 188 ? -5.750 26.271 -3.522 1.00 85.25 188 GLY A O 1
ATOM 1522 N N . MET A 1 189 ? -5.445 24.179 -4.273 1.00 80.12 189 MET A N 1
ATOM 1523 C CA . MET A 1 189 ? -3.983 24.268 -4.388 1.00 80.12 189 MET A CA 1
ATOM 1524 C C . MET A 1 189 ? -3.512 24.997 -5.655 1.00 80.12 189 MET A C 1
ATOM 1526 O O . MET A 1 189 ? -2.528 25.727 -5.607 1.00 80.12 189 MET A O 1
ATOM 1530 N N . LEU A 1 190 ? -4.181 24.775 -6.791 1.00 76.81 190 LEU A N 1
ATOM 1531 C CA . LEU A 1 190 ? -3.773 25.292 -8.104 1.00 76.81 190 LEU A CA 1
ATOM 1532 C C . LEU A 1 190 ? -4.582 26.514 -8.562 1.00 76.81 190 LEU A C 1
ATOM 1534 O O . LEU A 1 190 ? -4.239 27.107 -9.578 1.00 76.81 190 LEU A O 1
ATOM 1538 N N . GLY A 1 191 ? -5.661 26.879 -7.862 1.00 75.69 191 GLY A N 1
ATOM 1539 C CA . GLY A 1 191 ? -6.554 27.967 -8.280 1.00 75.69 191 GLY A CA 1
ATOM 1540 C C . GLY A 1 191 ? -7.377 27.653 -9.537 1.00 75.69 191 GLY A C 1
ATOM 1541 O O . GLY A 1 191 ? -7.976 28.547 -10.127 1.00 75.69 191 GLY A O 1
ATOM 1542 N N . GLU A 1 192 ? -7.419 26.387 -9.956 1.00 79.56 192 GLU A N 1
ATOM 1543 C CA . GLU A 1 192 ? -8.158 25.920 -11.129 1.00 79.56 192 GLU A CA 1
ATOM 1544 C C . GLU A 1 192 ? -9.427 25.178 -10.707 1.00 79.56 192 GLU A C 1
ATOM 1546 O O . GLU A 1 192 ? -9.378 24.307 -9.846 1.00 79.56 192 GLU A O 1
ATOM 1551 N N . HIS A 1 193 ? -10.567 25.435 -11.348 1.00 83.56 193 HIS A N 1
ATOM 1552 C CA . HIS A 1 193 ? -11.785 24.675 -11.061 1.00 83.56 193 HIS A CA 1
ATOM 1553 C C . HIS A 1 193 ? -11.771 23.300 -11.740 1.00 83.56 193 HIS A C 1
ATOM 1555 O O . HIS A 1 193 ? -12.101 23.179 -12.919 1.00 83.56 193 HIS A O 1
ATOM 1561 N N . LEU A 1 194 ? -11.455 22.252 -10.974 1.00 87.06 194 LEU A N 1
ATOM 1562 C CA . LEU A 1 194 ? -11.582 20.863 -11.417 1.00 87.06 194 LEU A CA 1
ATOM 1563 C C . LEU A 1 194 ? -12.885 20.225 -10.941 1.00 87.06 194 LEU A C 1
ATOM 1565 O O . LEU A 1 194 ? -13.304 20.375 -9.792 1.00 87.06 194 LEU A O 1
ATOM 1569 N N . LYS A 1 195 ? -13.493 19.416 -11.808 1.00 88.31 195 LYS A N 1
ATOM 1570 C CA . LYS A 1 195 ? -14.625 18.554 -11.469 1.00 88.31 195 LYS A CA 1
ATOM 1571 C C . LYS A 1 195 ? -14.153 17.126 -11.213 1.00 88.31 195 LYS A C 1
ATOM 1573 O O . LYS A 1 195 ? -13.118 16.662 -11.684 1.00 88.31 195 LYS A O 1
ATOM 1578 N N . SER A 1 196 ? -14.995 16.368 -10.513 1.00 87.06 196 SER A N 1
ATOM 1579 C CA . SER A 1 196 ? -14.790 14.935 -10.254 1.00 87.06 196 SER A CA 1
ATOM 1580 C C . SER A 1 196 ? -14.507 14.124 -11.531 1.00 87.06 196 SER A C 1
ATOM 1582 O O . SER A 1 196 ? -13.707 13.192 -11.507 1.00 87.06 196 SER A O 1
ATOM 1584 N N . GLN A 1 197 ? -15.154 14.470 -12.651 1.00 88.50 197 GLN A N 1
ATOM 1585 C CA . GLN A 1 197 ? -14.977 13.788 -13.938 1.00 88.50 197 GLN A CA 1
ATOM 1586 C C . GLN A 1 197 ? -13.563 13.963 -14.505 1.00 88.50 197 GLN A C 1
ATOM 1588 O O . GLN A 1 197 ? -13.004 12.988 -15.007 1.00 88.50 197 GLN A O 1
ATOM 1593 N N . ASP A 1 198 ? -12.967 15.144 -14.331 1.00 87.62 198 ASP A N 1
ATOM 1594 C CA . ASP A 1 198 ? -11.624 15.460 -14.826 1.00 87.62 198 ASP A CA 1
ATOM 1595 C C . ASP A 1 198 ? -10.566 14.598 -14.134 1.00 87.62 198 ASP A C 1
ATOM 1597 O O . ASP A 1 198 ? -9.606 14.156 -14.756 1.00 87.62 198 ASP A O 1
ATOM 1601 N N . VAL A 1 199 ? -10.782 14.285 -12.853 1.00 94.19 199 VAL A N 1
ATOM 1602 C CA . VAL A 1 199 ? -9.863 13.499 -12.018 1.00 94.19 199 VAL A CA 1
ATOM 1603 C C . VAL A 1 199 ? -10.003 11.989 -12.239 1.00 94.19 199 VAL A C 1
ATOM 1605 O O . VAL A 1 199 ? -9.021 11.252 -12.128 1.00 94.19 199 VAL A O 1
ATOM 1608 N N . LYS A 1 200 ? -11.203 11.493 -12.578 1.00 94.75 200 LYS A N 1
ATOM 1609 C CA . LYS A 1 200 ? -11.473 10.046 -12.709 1.00 94.75 200 LYS A CA 1
ATOM 1610 C C . LYS A 1 200 ? -10.540 9.343 -13.697 1.00 94.75 200 LYS A C 1
ATOM 1612 O O . LYS A 1 200 ? -10.117 8.225 -13.413 1.00 94.75 200 LYS A O 1
ATOM 1617 N N . LYS A 1 201 ? -10.212 9.982 -14.828 1.00 93.69 201 LYS A N 1
ATOM 1618 C CA . LYS A 1 201 ? -9.302 9.411 -15.838 1.00 93.69 201 LYS A CA 1
ATOM 1619 C C . LYS A 1 201 ? -7.898 9.198 -15.265 1.00 93.69 201 LYS A C 1
ATOM 1621 O O . LYS A 1 201 ? -7.335 8.126 -15.438 1.00 93.69 201 LYS A O 1
ATOM 1626 N N . TYR A 1 202 ? -7.369 10.179 -14.538 1.00 95.50 202 TYR A N 1
ATOM 1627 C CA . TYR A 1 202 ? -6.045 10.085 -13.921 1.00 95.50 202 TYR A CA 1
ATOM 1628 C C . TYR A 1 202 ? -6.001 9.033 -12.813 1.00 95.50 202 TYR A C 1
ATOM 1630 O O . TYR A 1 202 ? -5.081 8.226 -12.794 1.00 95.50 202 TYR A O 1
ATOM 1638 N N . LEU A 1 203 ? -7.009 8.993 -11.933 1.00 97.06 203 LEU A N 1
ATOM 1639 C CA . LEU A 1 203 ? -7.098 7.956 -10.897 1.00 97.06 203 LEU A CA 1
ATOM 1640 C C . LEU A 1 203 ? -7.172 6.556 -11.511 1.00 97.06 203 LEU A C 1
ATOM 1642 O O . LEU A 1 203 ? -6.513 5.646 -11.024 1.00 97.06 203 LEU A O 1
ATOM 1646 N N . LYS A 1 204 ? -7.943 6.386 -12.593 1.00 94.94 204 LYS A N 1
ATOM 1647 C CA . LYS A 1 204 ? -8.002 5.121 -13.332 1.00 94.94 204 LYS A CA 1
ATOM 1648 C C . LYS A 1 204 ? -6.623 4.735 -13.874 1.00 94.94 204 LYS A C 1
ATOM 1650 O O . LYS A 1 204 ? -6.184 3.626 -13.601 1.00 94.94 204 LYS A O 1
ATOM 1655 N N . ASN A 1 205 ? -5.943 5.648 -14.570 1.00 93.81 205 ASN A N 1
ATOM 1656 C CA . ASN A 1 205 ? -4.610 5.385 -15.114 1.00 93.81 205 ASN A CA 1
ATOM 1657 C C . ASN A 1 205 ? -3.624 5.007 -13.998 1.00 93.81 205 ASN A C 1
ATOM 1659 O O . ASN A 1 205 ? -2.920 4.018 -14.118 1.00 93.81 205 ASN A O 1
ATOM 1663 N N . LEU A 1 206 ? -3.606 5.741 -12.882 1.00 95.94 206 LEU A N 1
ATOM 1664 C CA . LEU A 1 206 ? -2.712 5.442 -11.759 1.00 95.94 206 LEU A CA 1
ATOM 1665 C C . LEU A 1 206 ? -3.005 4.083 -11.097 1.00 95.94 206 LEU A C 1
ATOM 1667 O O . LEU A 1 206 ? -2.083 3.451 -10.593 1.00 95.94 206 LEU A O 1
ATOM 1671 N N . VAL A 1 207 ? -4.264 3.628 -11.098 1.00 94.75 207 VAL A N 1
ATOM 1672 C CA . VAL A 1 207 ? -4.620 2.268 -10.656 1.00 94.75 207 VAL A CA 1
ATOM 1673 C C . VAL A 1 207 ? -4.145 1.214 -11.656 1.00 94.75 207 VAL A C 1
ATOM 1675 O O . VAL A 1 207 ? -3.668 0.161 -11.251 1.00 94.75 207 VAL A O 1
ATOM 1678 N N . GLU A 1 208 ? -4.262 1.479 -12.957 1.00 89.19 208 GLU A N 1
ATOM 1679 C CA . GLU A 1 208 ? -3.788 0.564 -14.004 1.00 89.19 208 GLU A CA 1
ATOM 1680 C C . GLU A 1 208 ? -2.261 0.400 -13.985 1.00 89.19 208 GLU A C 1
ATOM 1682 O O . GLU A 1 208 ? -1.783 -0.704 -14.225 1.00 89.19 208 GLU A O 1
ATOM 1687 N N . MET A 1 209 ? -1.531 1.455 -13.611 1.00 89.44 209 MET A N 1
ATOM 1688 C CA . MET A 1 209 ? -0.073 1.461 -13.424 1.00 89.44 209 MET A CA 1
ATOM 1689 C C . MET A 1 209 ? 0.374 0.960 -12.033 1.00 89.44 209 MET A C 1
ATOM 1691 O O . MET A 1 209 ? 1.533 1.125 -11.672 1.00 89.44 209 MET A O 1
ATOM 1695 N N . ASN A 1 210 ? -0.534 0.418 -11.207 1.00 89.06 210 ASN A N 1
ATOM 1696 C CA . ASN A 1 210 ? -0.264 -0.041 -9.832 1.00 89.06 210 ASN A CA 1
ATOM 1697 C C . ASN A 1 210 ? 0.337 1.015 -8.870 1.00 89.06 210 ASN A C 1
ATOM 1699 O O . ASN A 1 210 ? 0.850 0.669 -7.809 1.00 89.06 210 ASN A O 1
ATOM 1703 N N . LEU A 1 211 ? 0.239 2.312 -9.177 1.00 94.50 211 LEU A N 1
ATOM 1704 C CA . LEU A 1 211 ? 0.641 3.380 -8.249 1.00 94.50 211 LEU A CA 1
ATOM 1705 C C . LEU A 1 211 ? -0.428 3.640 -7.186 1.00 94.50 211 LEU A C 1
ATOM 1707 O O . LEU A 1 211 ? -0.123 3.974 -6.038 1.00 94.50 211 LEU A O 1
ATOM 1711 N N . LEU A 1 212 ? -1.696 3.494 -7.572 1.00 97.06 212 LEU A N 1
ATOM 1712 C CA . LEU A 1 212 ? -2.829 3.540 -6.660 1.00 97.06 212 LEU A CA 1
ATOM 1713 C C . LEU A 1 212 ? -3.508 2.175 -6.582 1.00 97.06 212 LEU A C 1
ATOM 1715 O O . LEU A 1 212 ? -3.609 1.447 -7.564 1.00 97.06 212 LEU A O 1
ATOM 1719 N N . LYS A 1 213 ? -4.115 1.894 -5.435 1.00 95.81 213 LYS A N 1
ATOM 1720 C CA . LYS A 1 213 ? -5.137 0.860 -5.287 1.00 95.81 213 LYS A CA 1
ATOM 1721 C C . LYS A 1 213 ? -6.499 1.485 -5.051 1.00 95.81 213 LYS A C 1
ATOM 1723 O O . LYS A 1 213 ? -6.625 2.646 -4.647 1.00 95.81 213 LYS A O 1
ATOM 1728 N N . ARG A 1 214 ? -7.542 0.686 -5.272 1.00 96.19 214 ARG A N 1
ATOM 1729 C CA . ARG A 1 214 ? -8.918 1.081 -4.981 1.00 96.19 214 ARG A CA 1
ATOM 1730 C C . ARG A 1 214 ? -9.612 0.057 -4.092 1.00 96.19 214 ARG A C 1
ATOM 1732 O O . ARG A 1 214 ? -9.550 -1.135 -4.368 1.00 96.19 214 ARG A O 1
ATOM 1739 N N . ILE A 1 215 ? -10.307 0.534 -3.066 1.00 96.00 215 ILE A N 1
ATOM 1740 C CA . ILE A 1 215 ? -11.121 -0.292 -2.167 1.00 96.00 215 ILE A CA 1
ATOM 1741 C C . ILE A 1 215 ? -12.584 0.051 -2.414 1.00 96.00 215 ILE A C 1
ATOM 1743 O O . ILE A 1 215 ? -12.951 1.227 -2.495 1.00 96.00 215 ILE A O 1
ATOM 1747 N N . LYS A 1 216 ? -13.423 -0.970 -2.588 1.00 95.69 216 LYS A N 1
ATOM 1748 C CA . LYS A 1 216 ? -14.844 -0.778 -2.876 1.00 95.69 216 LYS A CA 1
ATOM 1749 C C . LYS A 1 216 ? -15.547 -0.140 -1.679 1.00 95.69 216 LYS A C 1
ATOM 1751 O O . LYS A 1 216 ? -15.276 -0.475 -0.527 1.00 95.69 216 LYS A O 1
ATOM 1756 N N . ILE A 1 217 ? -16.438 0.803 -1.970 1.00 95.62 217 ILE A N 1
ATOM 1757 C CA . ILE A 1 217 ? -17.296 1.406 -0.955 1.00 95.62 217 ILE A CA 1
ATOM 1758 C C . ILE A 1 217 ? -18.485 0.481 -0.736 1.00 95.62 217 ILE A C 1
ATOM 1760 O O . ILE A 1 217 ? -19.221 0.190 -1.685 1.00 95.62 217 ILE A O 1
ATOM 1764 N N . PHE A 1 218 ? -18.685 0.062 0.509 1.00 93.50 218 PHE A N 1
ATOM 1765 C CA . PHE A 1 218 ? -19.750 -0.861 0.866 1.00 93.50 218 PHE A CA 1
ATOM 1766 C C . PHE A 1 218 ? -21.119 -0.347 0.413 1.00 93.50 218 PHE A C 1
ATOM 1768 O O . PHE A 1 218 ? -21.457 0.831 0.568 1.00 93.50 218 PHE A O 1
ATOM 1775 N N . GLY A 1 219 ? -21.878 -1.232 -0.237 1.00 89.94 219 GLY A N 1
ATOM 1776 C CA . GLY A 1 219 ? -23.204 -0.932 -0.782 1.00 89.94 219 GLY A CA 1
ATOM 1777 C C . GLY A 1 219 ? -23.230 0.050 -1.964 1.00 89.94 219 GLY A C 1
ATOM 1778 O O . GLY A 1 219 ? -24.314 0.432 -2.404 1.00 89.94 219 GLY A O 1
ATOM 1779 N N . LYS A 1 220 ? -22.080 0.479 -2.510 1.00 91.38 220 LYS A N 1
ATOM 1780 C CA . LYS A 1 220 ? -22.020 1.472 -3.598 1.00 91.38 220 LYS A CA 1
ATOM 1781 C C . LYS A 1 220 ? -21.191 0.984 -4.785 1.00 91.38 220 LYS A C 1
ATOM 1783 O O . LYS A 1 220 ? -20.185 0.298 -4.644 1.00 91.38 220 LYS A O 1
ATOM 1788 N N . LYS A 1 221 ? -21.564 1.423 -5.993 1.00 91.12 221 LYS A N 1
ATOM 1789 C CA . LYS A 1 221 ? -20.743 1.283 -7.215 1.00 91.12 221 LYS A CA 1
ATOM 1790 C C . LYS A 1 221 ? -19.665 2.375 -7.274 1.00 91.12 221 LYS A C 1
ATOM 1792 O O . LYS A 1 221 ? -19.575 3.132 -8.237 1.00 91.12 221 LYS A O 1
ATOM 1797 N N . ALA A 1 222 ? -18.907 2.515 -6.193 1.00 93.12 222 ALA A N 1
ATOM 1798 C CA . ALA A 1 222 ? -17.894 3.546 -6.017 1.00 93.12 222 ALA A CA 1
ATOM 1799 C C . ALA A 1 222 ? -16.702 2.985 -5.237 1.00 93.12 222 ALA A C 1
ATOM 1801 O O . ALA A 1 222 ? -16.808 1.945 -4.590 1.00 93.12 222 ALA A O 1
ATOM 1802 N N . TYR A 1 223 ? -15.574 3.688 -5.304 1.00 96.25 223 TYR A N 1
ATOM 1803 C CA . TYR A 1 223 ? -14.321 3.254 -4.700 1.00 96.25 223 TYR A CA 1
ATOM 1804 C C . TYR A 1 223 ? -13.647 4.401 -3.955 1.00 96.25 223 TYR A C 1
ATOM 1806 O O . TYR A 1 223 ? -13.750 5.561 -4.365 1.00 96.25 223 TYR A O 1
ATOM 1814 N N . PHE A 1 224 ? -12.933 4.041 -2.896 1.00 96.44 224 PHE A N 1
ATOM 1815 C CA . PHE A 1 224 ? -11.874 4.851 -2.317 1.00 96.44 224 PHE A CA 1
ATOM 1816 C C . PHE A 1 224 ? -10.549 4.551 -3.010 1.00 96.44 224 PHE A C 1
ATOM 1818 O O . PHE A 1 224 ? -10.312 3.407 -3.388 1.00 96.44 224 PHE A O 1
ATOM 1825 N N . TYR A 1 225 ? -9.694 5.560 -3.138 1.00 97.81 225 TYR A N 1
ATOM 1826 C CA . TYR A 1 225 ? -8.377 5.472 -3.759 1.00 97.81 225 TYR A CA 1
ATOM 1827 C C . TYR A 1 225 ? -7.290 5.730 -2.719 1.00 97.81 225 TYR A C 1
ATOM 1829 O O . TYR A 1 225 ? -7.417 6.641 -1.900 1.00 97.81 225 TYR A O 1
ATOM 1837 N N . PHE A 1 226 ? -6.233 4.928 -2.772 1.00 97.38 226 PHE A N 1
ATOM 1838 C CA . PHE A 1 226 ? -5.074 5.005 -1.886 1.00 97.38 226 PHE A CA 1
ATOM 1839 C C . PHE A 1 226 ? -3.814 4.824 -2.719 1.00 97.38 226 PHE A C 1
ATOM 1841 O O . PHE A 1 226 ? -3.849 4.075 -3.694 1.00 97.38 226 PHE A O 1
ATOM 1848 N N . ILE A 1 227 ? -2.712 5.465 -2.337 1.00 97.81 227 ILE A N 1
ATOM 1849 C CA . ILE A 1 227 ? -1.403 5.075 -2.867 1.00 97.81 227 ILE A CA 1
ATOM 1850 C C . ILE A 1 227 ? -1.124 3.656 -2.374 1.00 97.81 227 ILE A C 1
ATOM 1852 O O . ILE A 1 227 ? -1.353 3.358 -1.199 1.00 97.81 227 ILE A O 1
ATOM 1856 N N . ASP A 1 228 ? -0.731 2.763 -3.283 1.00 95.19 228 ASP A N 1
ATOM 1857 C CA . ASP A 1 228 ? -0.572 1.355 -2.918 1.00 95.19 228 ASP A CA 1
ATOM 1858 C C . ASP A 1 228 ? 0.656 1.157 -2.021 1.00 95.19 228 ASP A C 1
ATOM 1860 O O . ASP A 1 228 ? 0.552 0.581 -0.936 1.00 95.19 228 ASP A O 1
ATOM 1864 N N . SER A 1 229 ? 1.792 1.736 -2.428 1.00 96.50 229 SER A N 1
ATOM 1865 C CA . SER A 1 229 ? 3.040 1.714 -1.665 1.00 96.50 229 SER A CA 1
ATOM 1866 C C . SER A 1 229 ? 3.018 2.682 -0.465 1.00 96.50 229 SER A C 1
ATOM 1868 O O . SER A 1 229 ? 2.875 3.898 -0.642 1.00 96.50 229 SER A O 1
ATOM 1870 N N . PRO A 1 230 ? 3.255 2.191 0.766 1.00 96.88 230 PRO A N 1
ATOM 1871 C CA . PRO A 1 230 ? 3.296 3.022 1.970 1.00 96.88 230 PRO A CA 1
ATOM 1872 C C . PRO A 1 230 ? 4.492 3.986 1.983 1.00 96.88 230 PRO A C 1
ATOM 1874 O O . PRO A 1 230 ? 4.419 5.053 2.593 1.00 96.88 230 PRO A O 1
ATOM 1877 N N . ILE A 1 231 ? 5.594 3.642 1.307 1.00 97.50 231 ILE A N 1
ATOM 1878 C CA . ILE A 1 231 ? 6.777 4.507 1.223 1.00 97.50 231 ILE A CA 1
ATOM 1879 C C . ILE A 1 231 ? 6.596 5.616 0.183 1.00 97.50 231 ILE A C 1
ATOM 1881 O O . ILE A 1 231 ? 7.063 6.732 0.409 1.00 97.50 231 ILE A O 1
ATOM 1885 N N . ILE A 1 232 ? 5.862 5.347 -0.904 1.00 97.75 232 ILE A N 1
ATOM 1886 C CA . ILE A 1 232 ? 5.475 6.373 -1.878 1.00 97.75 232 ILE A CA 1
ATOM 1887 C C . ILE A 1 232 ? 4.462 7.334 -1.242 1.00 97.75 232 ILE A C 1
ATOM 1889 O O . ILE A 1 232 ? 4.623 8.549 -1.365 1.00 97.75 232 ILE A O 1
ATOM 1893 N N . ASP A 1 233 ? 3.464 6.824 -0.505 1.00 98.38 233 ASP A N 1
ATOM 1894 C CA . ASP A 1 233 ? 2.515 7.679 0.228 1.00 98.38 233 ASP A CA 1
ATOM 1895 C C . ASP A 1 233 ? 3.248 8.561 1.240 1.00 98.38 233 ASP A C 1
ATOM 1897 O O . ASP A 1 233 ? 3.042 9.776 1.268 1.00 98.38 233 ASP A O 1
ATOM 1901 N N . LEU A 1 234 ? 4.180 7.978 2.007 1.00 98.44 234 LEU A N 1
ATOM 1902 C CA . LEU A 1 234 ? 4.967 8.715 2.991 1.00 98.44 234 LEU A CA 1
ATOM 1903 C C . LEU A 1 234 ? 5.832 9.792 2.334 1.00 98.44 234 LEU A C 1
ATOM 1905 O O . LEU A 1 234 ? 5.894 10.903 2.860 1.00 98.44 234 LEU A O 1
ATOM 1909 N N . TYR A 1 235 ? 6.456 9.494 1.192 1.00 98.38 235 TYR A N 1
ATOM 1910 C CA . TYR A 1 235 ? 7.206 10.477 0.416 1.00 98.38 235 TYR A CA 1
ATOM 1911 C C . TYR A 1 235 ? 6.319 11.669 0.040 1.00 98.38 235 TYR A C 1
ATOM 1913 O O . TYR A 1 235 ? 6.610 12.796 0.432 1.00 98.38 235 TYR A O 1
ATOM 1921 N N . TYR A 1 236 ? 5.196 11.448 -0.646 1.00 98.19 236 TYR A N 1
ATOM 1922 C CA . TYR A 1 236 ? 4.344 12.562 -1.075 1.00 98.19 236 TYR A CA 1
ATOM 1923 C C . TYR A 1 236 ? 3.697 13.303 0.090 1.00 98.19 236 TYR A C 1
ATOM 1925 O O . TYR A 1 236 ? 3.526 14.520 0.024 1.00 98.19 236 TYR A O 1
ATOM 1933 N N . TYR A 1 237 ? 3.358 12.596 1.167 1.00 98.25 237 TYR A N 1
ATOM 1934 C CA . TYR A 1 237 ? 2.829 13.205 2.377 1.00 98.25 237 TYR A CA 1
ATOM 1935 C C . TYR A 1 237 ? 3.855 14.139 3.029 1.00 98.25 237 TYR A C 1
ATOM 1937 O O . TYR A 1 237 ? 3.520 15.279 3.355 1.00 98.25 237 TYR A O 1
ATOM 1945 N N . LEU A 1 238 ? 5.099 13.687 3.211 1.00 98.38 238 LEU A N 1
ATOM 1946 C CA . LEU A 1 238 ? 6.158 14.520 3.779 1.00 98.38 238 LEU A CA 1
ATOM 1947 C C . LEU A 1 238 ? 6.473 15.696 2.853 1.00 98.38 238 LEU A C 1
ATOM 1949 O O . LEU A 1 238 ? 6.532 16.828 3.325 1.00 98.38 238 LEU A O 1
ATOM 1953 N N . ASP A 1 239 ? 6.578 15.462 1.544 1.00 97.69 239 ASP A N 1
ATOM 1954 C CA . ASP A 1 239 ? 6.872 16.510 0.563 1.00 97.69 239 ASP A CA 1
ATOM 1955 C C . ASP A 1 239 ? 5.806 17.600 0.565 1.00 97.69 239 ASP A C 1
ATOM 1957 O O . ASP A 1 239 ? 6.118 18.784 0.640 1.00 97.69 239 ASP A O 1
ATOM 1961 N N . LEU A 1 240 ? 4.534 17.212 0.609 1.00 95.88 240 LEU A N 1
ATOM 1962 C CA . LEU A 1 240 ? 3.430 18.157 0.711 1.00 95.88 240 LEU A CA 1
ATOM 1963 C C . LEU A 1 240 ? 3.470 18.986 2.008 1.00 95.88 240 LEU A C 1
ATOM 1965 O O . LEU A 1 240 ? 3.025 20.131 2.019 1.00 95.88 240 LEU A O 1
ATOM 1969 N N . LYS A 1 241 ? 3.943 18.410 3.120 1.00 95.94 241 LYS A N 1
ATOM 1970 C CA . LYS A 1 241 ? 3.927 19.067 4.438 1.00 95.94 241 LYS A CA 1
ATOM 1971 C C . LYS A 1 241 ? 5.164 19.903 4.730 1.00 95.94 241 LYS A C 1
ATOM 1973 O O . LYS A 1 241 ? 5.075 20.794 5.573 1.00 95.94 241 LYS A O 1
ATOM 1978 N N . THR A 1 242 ? 6.300 19.583 4.122 1.00 97.06 242 THR A N 1
ATOM 1979 C CA . THR A 1 242 ? 7.591 20.184 4.484 1.00 97.06 242 THR A CA 1
ATOM 1980 C C . THR A 1 242 ? 8.454 20.572 3.289 1.00 97.06 242 THR A C 1
ATOM 1982 O O . THR A 1 242 ? 9.458 21.242 3.495 1.00 97.06 242 THR A O 1
ATOM 1985 N N . GLY A 1 243 ? 8.112 20.151 2.068 1.00 96.06 243 GLY A N 1
ATOM 1986 C CA . GLY A 1 243 ? 8.955 20.338 0.886 1.00 96.06 243 GLY A CA 1
ATOM 1987 C C . GLY A 1 243 ? 10.281 19.580 0.959 1.00 96.06 243 GLY A C 1
ATOM 1988 O O . GLY A 1 243 ? 11.243 19.987 0.313 1.00 96.06 243 GLY A O 1
ATOM 1989 N N . PHE A 1 244 ? 10.380 18.510 1.766 1.00 96.94 244 PHE A N 1
ATOM 1990 C CA . PHE A 1 244 ? 11.664 17.844 2.046 1.00 96.94 244 PHE A CA 1
ATOM 1991 C C . PHE A 1 244 ? 12.350 17.231 0.824 1.00 96.94 244 PHE A C 1
ATOM 1993 O O . PHE A 1 244 ? 13.512 16.850 0.925 1.00 96.94 244 PHE A O 1
ATOM 2000 N N . SER A 1 245 ? 11.668 17.089 -0.316 1.00 94.50 245 SER A N 1
ATOM 2001 C CA . SER A 1 245 ? 12.360 16.661 -1.529 1.00 94.50 245 SER A CA 1
ATOM 2002 C C . SER A 1 245 ? 13.370 17.711 -2.004 1.00 94.50 245 SER A C 1
ATOM 2004 O O . SER A 1 245 ? 14.451 17.342 -2.455 1.00 94.50 245 SER A O 1
ATOM 2006 N N . GLU A 1 246 ? 13.078 18.997 -1.797 1.00 94.50 246 GLU A N 1
ATOM 2007 C CA . GLU A 1 246 ? 13.893 20.134 -2.247 1.00 94.50 246 GLU A CA 1
ATOM 2008 C C . GLU A 1 246 ? 14.625 20.821 -1.091 1.00 94.50 246 GLU A C 1
ATOM 2010 O O . GLU A 1 246 ? 15.766 21.253 -1.239 1.00 94.50 246 GLU A O 1
ATOM 2015 N N . LEU A 1 247 ? 14.000 20.876 0.083 1.00 95.56 247 LEU A N 1
ATOM 2016 C CA . LEU A 1 247 ? 14.544 21.531 1.267 1.00 95.56 247 LEU A CA 1
ATOM 2017 C C . LEU A 1 247 ? 15.281 20.538 2.162 1.00 95.56 247 LEU A C 1
ATOM 2019 O O . LEU A 1 247 ? 14.858 19.393 2.329 1.00 95.56 247 LEU A O 1
ATOM 2023 N N . ASP A 1 248 ? 16.374 20.980 2.783 1.00 94.62 248 ASP A N 1
ATOM 2024 C CA . ASP A 1 248 ? 17.035 20.189 3.816 1.00 94.62 248 ASP A CA 1
ATOM 2025 C C . ASP A 1 248 ? 16.304 20.347 5.154 1.00 94.62 248 ASP A C 1
ATOM 2027 O O . ASP A 1 248 ? 16.414 21.362 5.842 1.00 94.62 248 ASP A O 1
ATOM 2031 N N . ILE A 1 249 ? 15.479 19.353 5.486 1.00 97.88 249 ILE A N 1
ATOM 2032 C CA . ILE A 1 249 ? 14.645 19.359 6.688 1.00 97.88 249 ILE A CA 1
ATOM 2033 C C . ILE A 1 249 ? 15.271 18.433 7.738 1.00 97.88 249 ILE A C 1
ATOM 2035 O O . ILE A 1 249 ? 15.504 17.258 7.439 1.00 97.88 249 ILE A O 1
ATOM 2039 N N . PRO A 1 250 ? 15.467 18.894 8.991 1.00 98.00 250 PRO A N 1
ATOM 2040 C CA . PRO A 1 250 ? 15.970 18.051 10.069 1.00 98.00 250 PRO A CA 1
ATOM 2041 C C . PRO A 1 250 ? 15.182 16.744 10.223 1.00 98.00 250 PRO A C 1
ATOM 2043 O O . PRO A 1 250 ? 13.950 16.743 10.313 1.00 98.00 250 PRO A O 1
ATOM 2046 N N . ILE A 1 251 ? 15.902 15.622 10.313 1.00 97.94 251 ILE A N 1
ATOM 2047 C CA . ILE A 1 251 ? 15.307 14.278 10.313 1.00 97.94 251 ILE A CA 1
ATOM 2048 C C . ILE A 1 251 ? 14.284 14.070 11.439 1.00 97.94 251 ILE A C 1
ATOM 2050 O O . ILE A 1 251 ? 13.259 13.425 11.230 1.00 97.94 251 ILE A O 1
ATOM 2054 N N . ASP A 1 252 ? 14.496 14.663 12.616 1.00 98.19 252 ASP A N 1
ATOM 2055 C CA . ASP A 1 252 ? 13.566 14.540 13.744 1.00 98.19 252 ASP A CA 1
ATOM 2056 C C . ASP A 1 252 ? 12.215 15.221 13.479 1.00 98.19 252 ASP A C 1
ATOM 2058 O O . ASP A 1 252 ? 11.173 14.722 13.916 1.00 98.19 252 ASP A O 1
ATOM 2062 N N . ILE A 1 253 ? 12.205 16.304 12.692 1.00 98.25 253 ILE A N 1
ATOM 2063 C CA . ILE A 1 253 ? 10.970 16.959 12.242 1.00 98.25 253 ILE A CA 1
ATOM 2064 C C . ILE A 1 253 ? 10.226 16.040 11.269 1.00 98.25 253 ILE A C 1
ATOM 2066 O O . ILE A 1 253 ? 9.016 15.848 11.410 1.00 98.25 253 ILE A O 1
ATOM 2070 N N . LEU A 1 254 ? 10.939 15.431 10.316 1.00 98.62 254 LEU A N 1
ATOM 2071 C CA . LEU A 1 254 ? 10.345 14.506 9.346 1.00 98.62 254 LEU A CA 1
ATOM 2072 C C . LEU A 1 254 ? 9.751 13.271 10.027 1.00 98.62 254 LEU A C 1
ATOM 2074 O O . LEU A 1 254 ? 8.623 12.894 9.719 1.00 98.62 254 LEU A O 1
ATOM 2078 N N . ILE A 1 255 ? 10.452 12.690 11.003 1.00 98.50 255 ILE A N 1
ATOM 2079 C CA . ILE A 1 255 ? 9.932 11.578 11.808 1.00 98.50 255 ILE A CA 1
ATOM 2080 C C . ILE A 1 255 ? 8.674 12.001 12.556 1.00 98.50 255 ILE A C 1
ATOM 2082 O O . ILE A 1 255 ? 7.686 11.278 12.527 1.00 98.50 255 ILE A O 1
ATOM 2086 N N . SER A 1 256 ? 8.682 13.166 13.209 1.00 98.12 256 SER A N 1
ATOM 2087 C CA . SER A 1 256 ? 7.508 13.663 13.934 1.00 98.12 256 SER A CA 1
ATOM 2088 C C . SER A 1 256 ? 6.285 13.778 13.014 1.00 98.12 256 SER A C 1
ATOM 2090 O O . SER A 1 256 ? 5.197 13.305 13.351 1.00 98.12 256 SER A O 1
ATOM 2092 N N . LYS A 1 257 ? 6.467 14.304 11.794 1.00 98.19 257 LYS A N 1
ATOM 2093 C CA . LYS A 1 257 ? 5.403 14.352 10.779 1.00 98.19 257 LYS A CA 1
ATOM 2094 C C . LYS A 1 257 ? 4.981 12.961 10.306 1.00 98.19 257 LYS A C 1
ATOM 2096 O O . LYS A 1 257 ? 3.779 12.717 10.196 1.00 98.19 257 LYS A O 1
ATOM 2101 N N . ALA A 1 258 ? 5.933 12.059 10.064 1.00 98.38 258 ALA A N 1
ATOM 2102 C CA . ALA A 1 258 ? 5.673 10.681 9.655 1.00 98.38 258 ALA A CA 1
ATOM 2103 C C . ALA A 1 258 ? 4.856 9.921 10.710 1.00 98.38 258 ALA A C 1
ATOM 2105 O O . ALA A 1 258 ? 3.882 9.256 10.369 1.00 98.38 258 ALA A O 1
ATOM 2106 N N . MET A 1 259 ? 5.178 10.087 11.996 1.00 97.94 259 MET A N 1
ATOM 2107 C CA . MET A 1 259 ? 4.453 9.460 13.106 1.00 97.94 259 MET A CA 1
ATOM 2108 C C . MET A 1 259 ? 2.982 9.886 13.175 1.00 97.94 259 MET A C 1
ATOM 2110 O O . MET A 1 259 ? 2.148 9.094 13.596 1.00 97.94 259 MET A O 1
ATOM 2114 N N . GLY A 1 260 ? 2.632 11.089 12.705 1.00 96.50 260 GLY A N 1
ATOM 2115 C CA . GLY A 1 260 ? 1.231 11.505 12.567 1.00 96.50 260 GLY A CA 1
ATOM 2116 C C . GLY A 1 260 ? 0.461 10.756 11.470 1.00 96.50 260 GLY A C 1
ATOM 2117 O O . GLY A 1 260 ? -0.765 10.711 11.501 1.00 96.50 260 GLY A O 1
ATOM 2118 N N . LYS A 1 261 ? 1.168 10.155 10.506 1.00 96.75 261 LYS A N 1
ATOM 2119 C CA . LYS A 1 261 ? 0.598 9.394 9.386 1.00 96.75 261 LYS A CA 1
ATOM 2120 C C . LYS A 1 261 ? 0.608 7.877 9.631 1.00 96.75 261 LYS A C 1
ATOM 2122 O O . LYS A 1 261 ? -0.259 7.171 9.124 1.00 96.75 261 LYS A O 1
ATOM 2127 N N . VAL A 1 262 ? 1.538 7.390 10.453 1.00 97.94 262 VAL A N 1
ATOM 2128 C CA . VAL A 1 262 ? 1.702 5.973 10.826 1.00 97.94 262 VAL A CA 1
ATOM 2129 C C . VAL A 1 262 ? 0.396 5.262 11.228 1.00 97.94 262 VAL A C 1
ATOM 2131 O O . VAL A 1 262 ? 0.174 4.167 10.711 1.00 97.94 262 VAL A O 1
ATOM 2134 N N . PRO A 1 263 ? -0.501 5.836 12.060 1.00 97.25 263 PRO A N 1
ATOM 2135 C CA . PRO A 1 263 ? -1.735 5.152 12.454 1.00 97.25 263 PRO A CA 1
ATOM 2136 C C . PRO A 1 263 ? -2.619 4.724 11.275 1.00 97.25 263 PRO A C 1
ATOM 2138 O O . PRO A 1 263 ? -3.237 3.667 11.333 1.00 97.25 263 PRO A O 1
ATOM 2141 N N . PHE A 1 264 ? -2.627 5.490 10.179 1.00 95.94 264 PHE A N 1
ATOM 2142 C CA . PHE A 1 264 ? -3.401 5.159 8.979 1.00 95.94 264 PHE A CA 1
ATOM 2143 C C . PHE A 1 264 ? -2.784 3.999 8.186 1.00 95.94 264 PHE A C 1
ATOM 2145 O O . PHE A 1 264 ? -3.509 3.192 7.606 1.00 95.94 264 PHE A O 1
ATOM 2152 N N . TYR A 1 265 ? -1.450 3.897 8.150 1.00 97.81 265 TYR A N 1
ATOM 2153 C CA . TYR A 1 265 ? -0.779 2.739 7.550 1.00 97.81 265 TYR A CA 1
ATOM 2154 C C . TYR A 1 265 ? -1.016 1.483 8.377 1.00 97.81 265 TYR A C 1
ATOM 2156 O O . TYR A 1 265 ? -1.298 0.431 7.809 1.00 97.81 265 TYR A O 1
ATOM 2164 N N . TYR A 1 266 ? -0.960 1.617 9.703 1.00 97.94 266 TYR A N 1
ATOM 2165 C CA . TYR A 1 266 ? -1.245 0.534 10.631 1.00 97.94 266 TYR A CA 1
ATOM 2166 C C . TYR A 1 266 ? -2.673 0.005 10.455 1.00 97.94 266 TYR A C 1
ATOM 2168 O O . TYR A 1 266 ? -2.850 -1.191 10.248 1.00 97.94 266 TYR A O 1
ATOM 2176 N N . GLU A 1 267 ? -3.679 0.889 10.455 1.00 97.25 267 GLU A N 1
ATOM 2177 C CA . GLU A 1 267 ? -5.084 0.529 10.212 1.00 97.25 267 GLU A CA 1
ATOM 2178 C C . GLU A 1 267 ? -5.240 -0.252 8.902 1.00 97.25 267 GLU A C 1
ATOM 2180 O O . GLU A 1 267 ? -5.736 -1.378 8.905 1.00 97.25 267 GLU A O 1
ATOM 2185 N N . ASN A 1 268 ? -4.767 0.308 7.784 1.00 96.12 268 ASN A N 1
ATOM 2186 C CA . ASN A 1 268 ? -4.902 -0.337 6.479 1.00 96.12 268 ASN A CA 1
ATOM 2187 C C . ASN A 1 268 ? -4.191 -1.696 6.432 1.00 96.12 268 ASN A C 1
ATOM 2189 O O . ASN A 1 268 ? -4.763 -2.663 5.935 1.00 96.12 268 ASN A O 1
ATOM 2193 N N . PHE A 1 269 ? -2.973 -1.787 6.970 1.00 98.00 269 PHE A N 1
ATOM 2194 C CA . PHE A 1 269 ? -2.209 -3.031 6.988 1.00 98.00 269 PHE A CA 1
ATOM 2195 C C . PHE A 1 269 ? -2.892 -4.115 7.831 1.00 98.00 269 PHE A C 1
ATOM 2197 O O . PHE A 1 269 ? -2.998 -5.259 7.392 1.00 98.00 269 PHE A O 1
ATOM 2204 N N . VAL A 1 270 ? -3.392 -3.762 9.018 1.00 98.00 270 VAL A N 1
ATOM 2205 C CA . VAL A 1 270 ? -4.092 -4.695 9.912 1.00 98.00 270 VAL A CA 1
ATOM 2206 C C . VAL A 1 270 ? -5.398 -5.176 9.290 1.00 98.00 270 VAL A C 1
ATOM 2208 O O . VAL A 1 270 ? -5.685 -6.371 9.318 1.00 98.00 270 VAL A O 1
ATOM 2211 N N . VAL A 1 271 ? -6.185 -4.279 8.697 1.00 97.50 271 VAL A N 1
ATOM 2212 C CA . VAL A 1 271 ? -7.443 -4.660 8.049 1.00 97.50 271 VAL A CA 1
ATOM 2213 C C . VAL A 1 271 ? -7.188 -5.585 6.849 1.00 97.50 271 VAL A C 1
ATOM 2215 O O . VAL A 1 271 ? -7.887 -6.589 6.698 1.00 97.50 271 VAL A O 1
ATOM 2218 N N . GLU A 1 272 ? -6.165 -5.304 6.034 1.00 97.38 272 GLU A N 1
ATOM 2219 C CA . GLU A 1 272 ? -5.742 -6.193 4.943 1.00 97.38 272 GLU A CA 1
ATOM 2220 C C . GLU A 1 272 ? -5.285 -7.563 5.469 1.00 97.38 272 GLU A C 1
ATOM 2222 O O . GLU A 1 272 ? -5.723 -8.595 4.961 1.00 97.38 272 GLU A O 1
ATOM 2227 N N . LEU A 1 273 ? -4.473 -7.598 6.529 1.00 97.56 273 LEU A N 1
ATOM 2228 C CA . LEU A 1 273 ? -4.035 -8.842 7.164 1.00 97.56 273 LEU A CA 1
ATOM 2229 C C . LEU A 1 273 ? -5.218 -9.694 7.635 1.00 97.56 273 LEU A C 1
ATOM 2231 O O . LEU A 1 273 ? -5.241 -10.906 7.426 1.00 97.56 273 LEU A O 1
ATOM 2235 N N . ILE A 1 274 ? -6.205 -9.077 8.279 1.00 96.81 274 ILE A N 1
ATOM 2236 C CA . ILE A 1 274 ? -7.383 -9.785 8.781 1.00 96.81 274 ILE A CA 1
ATOM 2237 C C . ILE A 1 274 ? -8.217 -10.324 7.618 1.00 96.81 274 ILE A C 1
ATOM 2239 O O . ILE A 1 274 ? -8.658 -11.476 7.671 1.00 96.81 274 ILE A O 1
ATOM 2243 N N . ALA A 1 275 ? -8.390 -9.538 6.553 1.00 96.88 275 ALA A N 1
ATOM 2244 C CA . ALA A 1 275 ? -9.039 -10.001 5.332 1.00 96.88 275 ALA A CA 1
ATOM 2245 C C . ALA A 1 275 ? -8.339 -11.253 4.769 1.00 96.88 275 ALA A C 1
ATOM 2247 O O . ALA A 1 275 ? -9.010 -12.234 4.452 1.00 96.88 275 ALA A O 1
ATOM 2248 N N . GLU A 1 276 ? -7.001 -11.286 4.746 1.00 95.81 276 GLU A N 1
ATOM 2249 C CA . GLU A 1 276 ? -6.231 -12.465 4.322 1.00 95.81 276 GLU A CA 1
ATOM 2250 C C . GLU A 1 276 ? -6.375 -13.665 5.270 1.00 95.81 276 GLU A C 1
ATOM 2252 O O . GLU A 1 276 ? -6.530 -14.803 4.816 1.00 95.81 276 GLU A O 1
ATOM 2257 N N . ILE A 1 277 ? -6.345 -13.440 6.589 1.00 94.25 277 ILE A N 1
ATOM 2258 C CA . ILE A 1 277 ? -6.497 -14.503 7.597 1.00 94.25 277 ILE A CA 1
ATOM 2259 C C . ILE A 1 277 ? -7.834 -15.225 7.408 1.00 94.25 277 ILE A C 1
ATOM 2261 O O . ILE A 1 277 ? -7.860 -16.464 7.379 1.00 94.25 277 ILE A O 1
ATOM 2265 N N . TYR A 1 278 ? -8.912 -14.454 7.233 1.00 93.31 278 TYR A N 1
ATOM 2266 C CA . TYR A 1 278 ? -10.269 -14.961 7.044 1.00 93.31 278 TYR A CA 1
ATOM 2267 C C . TYR A 1 278 ? -10.600 -15.321 5.586 1.00 93.31 278 TYR A C 1
ATOM 2269 O O . TYR A 1 278 ? -11.632 -15.944 5.338 1.00 93.31 278 TYR A O 1
ATOM 2277 N N . GLY A 1 279 ? -9.735 -14.998 4.620 1.00 94.50 279 GLY A N 1
ATOM 2278 C CA . GLY A 1 279 ? -9.978 -15.244 3.196 1.00 94.50 279 GLY A CA 1
ATOM 2279 C C . GLY A 1 279 ? -11.204 -14.490 2.677 1.00 94.50 279 GLY A C 1
ATOM 2280 O O . GLY A 1 279 ? -12.052 -15.097 2.020 1.00 94.50 279 GLY A O 1
ATOM 2281 N N . CYS A 1 280 ? -11.323 -13.215 3.044 1.00 96.88 280 CYS A N 1
ATOM 2282 C CA . CYS A 1 280 ? -12.416 -12.313 2.689 1.00 96.88 280 CYS A CA 1
ATOM 2283 C C . CYS A 1 280 ? -11.929 -11.190 1.762 1.00 96.88 280 CYS A C 1
ATOM 2285 O O . CYS A 1 280 ? -10.749 -10.845 1.747 1.00 96.88 280 CYS A O 1
ATOM 2287 N N . GLU A 1 281 ? -12.857 -10.579 1.032 1.00 96.44 281 GLU A N 1
ATOM 2288 C CA . GLU A 1 281 ? -12.638 -9.314 0.334 1.00 96.44 281 GLU A CA 1
ATOM 2289 C C . GLU A 1 281 ? -12.801 -8.133 1.299 1.00 96.44 281 GLU A C 1
ATOM 2291 O O . GLU A 1 281 ? -13.622 -8.177 2.220 1.00 96.44 281 GLU A O 1
ATOM 2296 N N . LEU A 1 282 ? -12.034 -7.065 1.067 1.00 96.94 282 LEU A N 1
ATOM 2297 C CA . LEU A 1 282 ? -12.084 -5.838 1.854 1.00 96.94 282 LEU A CA 1
ATOM 2298 C C . LEU A 1 282 ? -12.933 -4.762 1.164 1.00 96.94 282 LEU A C 1
ATOM 2300 O O . LEU A 1 282 ? -12.632 -4.322 0.054 1.00 96.94 282 LEU A O 1
ATOM 2304 N N . GLU A 1 283 ? -13.939 -4.269 1.878 1.00 96.38 283 GLU A N 1
ATOM 2305 C CA . GLU A 1 283 ? -14.694 -3.059 1.560 1.00 96.38 283 GLU A CA 1
ATOM 2306 C C . GLU A 1 283 ? -14.543 -2.023 2.694 1.00 96.38 283 GLU A C 1
ATOM 2308 O O . GLU A 1 283 ? -14.160 -2.354 3.816 1.00 96.38 283 GLU A O 1
ATOM 2313 N N . LYS A 1 284 ? -14.837 -0.747 2.420 1.00 94.44 284 LYS A N 1
ATOM 2314 C CA . LYS A 1 284 ? -14.846 0.330 3.435 1.00 94.44 284 LYS A CA 1
ATOM 2315 C C . LYS A 1 284 ? -16.127 1.159 3.364 1.00 94.44 284 LYS A C 1
ATOM 2317 O O . LYS A 1 284 ? -16.777 1.223 2.321 1.00 94.44 284 LYS A O 1
ATOM 2322 N N . SER A 1 285 ? -16.466 1.855 4.448 1.00 92.38 285 SER A N 1
ATOM 2323 C CA . SER A 1 285 ? -17.606 2.784 4.506 1.00 92.38 285 SER A CA 1
ATOM 2324 C C . SER A 1 285 ? -17.181 4.167 5.011 1.00 92.38 285 SER A C 1
ATOM 2326 O O . SER A 1 285 ? -16.243 4.277 5.790 1.00 92.38 285 SER A O 1
ATOM 2328 N N . PHE A 1 286 ? -17.863 5.223 4.545 1.00 80.81 286 PHE A N 1
ATOM 2329 C CA . PHE A 1 286 ? -17.656 6.611 5.000 1.00 80.81 286 PHE A CA 1
ATOM 2330 C C . PHE A 1 286 ? -18.695 7.069 6.028 1.00 80.81 286 PHE A C 1
ATOM 2332 O O . PHE A 1 286 ? -18.415 7.919 6.863 1.00 80.81 286 PHE A O 1
ATOM 2339 N N . SER A 1 287 ? -19.929 6.581 5.909 1.00 81.75 287 SER A N 1
ATOM 2340 C CA . SER A 1 287 ? -21.039 7.004 6.759 1.00 81.75 287 SER A CA 1
ATOM 2341 C C . SER A 1 287 ? -21.915 5.788 7.055 1.00 81.75 287 SER A C 1
ATOM 2343 O O . SER A 1 287 ? -22.667 5.368 6.173 1.00 81.75 287 SER A O 1
ATOM 2345 N N . PRO A 1 288 ? -21.759 5.191 8.244 1.00 84.31 288 PRO A N 1
ATOM 2346 C CA . PRO A 1 288 ? -20.702 5.491 9.218 1.00 84.31 288 PRO A CA 1
ATOM 2347 C C . PRO A 1 288 ? -19.289 5.116 8.718 1.00 84.31 288 PRO A C 1
ATOM 2349 O O . PRO A 1 288 ? -19.151 4.264 7.837 1.00 84.31 288 PRO A O 1
ATOM 2352 N N . GLU A 1 289 ? -18.243 5.756 9.254 1.00 89.75 289 GLU A N 1
ATOM 2353 C CA . GLU A 1 289 ? -16.840 5.424 8.944 1.00 89.75 289 GLU A CA 1
ATOM 2354 C C . GLU A 1 289 ? -16.428 4.127 9.647 1.00 89.75 289 GLU A C 1
ATOM 2356 O O . GLU A 1 289 ? -16.389 4.078 10.875 1.00 89.75 289 GLU A O 1
ATOM 2361 N N . ILE A 1 290 ? -16.143 3.085 8.868 1.00 93.44 290 ILE A N 1
ATOM 2362 C CA . ILE A 1 290 ? -15.746 1.761 9.364 1.00 93.44 290 ILE A CA 1
ATOM 2363 C C . ILE A 1 290 ? -14.414 1.397 8.707 1.00 93.44 290 ILE A C 1
ATOM 2365 O O . ILE A 1 290 ? -14.329 1.401 7.471 1.00 93.44 290 ILE A O 1
ATOM 2369 N N . ASP A 1 291 ? -13.410 1.064 9.523 1.00 95.44 291 ASP A N 1
ATOM 2370 C CA . ASP A 1 291 ? -12.028 0.836 9.080 1.00 95.44 291 ASP A CA 1
ATOM 2371 C C . ASP A 1 291 ? -11.925 -0.333 8.096 1.00 95.44 291 ASP A C 1
ATOM 2373 O O . ASP A 1 291 ? -11.196 -0.246 7.102 1.00 95.44 291 ASP A O 1
ATOM 2377 N N . GLY A 1 292 ? -12.693 -1.402 8.336 1.00 97.06 292 GLY A N 1
ATOM 2378 C CA . GLY A 1 292 ? -12.806 -2.544 7.436 1.00 97.06 292 GLY A CA 1
ATOM 2379 C C . GLY A 1 292 ? -14.161 -3.242 7.491 1.00 97.06 292 GLY A C 1
ATOM 2380 O O . GLY A 1 292 ? -14.698 -3.516 8.561 1.00 97.06 292 GLY A O 1
ATOM 2381 N N . ILE A 1 293 ? -14.697 -3.580 6.321 1.00 97.56 293 ILE A N 1
ATOM 2382 C CA . ILE A 1 293 ? -15.860 -4.453 6.153 1.00 97.56 293 ILE A CA 1
ATOM 2383 C C . ILE A 1 293 ? -15.389 -5.661 5.350 1.00 97.56 293 ILE A C 1
ATOM 2385 O O . ILE A 1 293 ? -14.989 -5.531 4.194 1.00 97.56 293 ILE A O 1
ATOM 2389 N N . LEU A 1 294 ? -15.403 -6.834 5.975 1.00 97.88 294 LEU A N 1
ATOM 2390 C CA . LEU A 1 294 ? -14.939 -8.075 5.368 1.00 97.88 294 LEU A CA 1
ATOM 2391 C C . LEU A 1 294 ? -16.120 -8.812 4.766 1.00 97.88 294 LEU A C 1
ATOM 2393 O O . LEU A 1 294 ? -17.099 -9.095 5.457 1.00 97.88 294 LEU A O 1
ATOM 2397 N N . THR A 1 295 ? -16.017 -9.149 3.488 1.00 96.62 295 THR A N 1
ATOM 2398 C CA . THR A 1 295 ? -17.104 -9.784 2.744 1.00 96.62 295 THR A CA 1
ATOM 2399 C C . THR A 1 295 ? -16.653 -11.079 2.084 1.00 96.62 295 THR A C 1
ATOM 2401 O O . THR A 1 295 ? -15.489 -11.254 1.726 1.00 96.62 295 THR A O 1
ATOM 2404 N N . ARG A 1 296 ? -17.591 -12.009 1.915 1.00 94.62 296 ARG A N 1
ATOM 2405 C CA . ARG A 1 296 ? -17.424 -13.204 1.085 1.00 94.62 296 ARG A CA 1
ATOM 2406 C C . ARG A 1 296 ? -18.558 -13.222 0.072 1.00 94.62 296 ARG A C 1
ATOM 2408 O O . ARG A 1 296 ? -19.695 -13.579 0.382 1.00 94.62 296 ARG A O 1
ATOM 2415 N N . GLY A 1 297 ? -18.271 -12.756 -1.141 1.00 88.38 297 GLY A N 1
ATOM 2416 C CA . GLY A 1 297 ? -19.307 -12.499 -2.137 1.00 88.38 297 GLY A CA 1
ATOM 2417 C C . GLY A 1 297 ? -20.263 -11.398 -1.667 1.00 88.38 297 GLY A C 1
ATOM 2418 O O . GLY A 1 297 ? -19.869 -10.246 -1.539 1.00 88.38 297 GLY A O 1
ATOM 2419 N N . LYS A 1 298 ? -21.536 -11.735 -1.427 1.00 86.19 298 LYS A N 1
ATOM 2420 C CA . LYS A 1 298 ? -22.551 -10.769 -0.955 1.00 86.19 298 LYS A CA 1
ATOM 2421 C C . LYS A 1 298 ? -22.724 -10.743 0.566 1.00 86.19 298 LYS A C 1
ATOM 2423 O O . LYS A 1 298 ? -23.430 -9.872 1.066 1.00 86.19 298 LYS A O 1
ATOM 2428 N N . GLN A 1 299 ? -22.135 -11.694 1.287 1.00 92.81 299 GLN A N 1
ATOM 2429 C CA . GLN A 1 299 ? -22.288 -11.810 2.734 1.00 92.81 299 GLN A CA 1
ATOM 2430 C C . GLN A 1 299 ? -21.232 -10.974 3.458 1.00 92.81 299 GLN A C 1
ATOM 2432 O O . GLN A 1 299 ? -20.058 -10.998 3.084 1.00 92.81 299 GLN A O 1
ATOM 2437 N N . ILE A 1 300 ? -21.648 -10.271 4.512 1.00 96.38 300 ILE A N 1
ATOM 2438 C CA . ILE A 1 300 ? -20.743 -9.576 5.430 1.00 96.38 300 ILE A CA 1
ATOM 2439 C C . ILE A 1 300 ? -20.302 -10.571 6.499 1.00 96.38 300 ILE A C 1
ATOM 2441 O O . ILE A 1 300 ? -21.118 -11.095 7.251 1.00 96.38 300 ILE A O 1
ATOM 2445 N N . GLU A 1 301 ? -19.007 -10.838 6.558 1.00 96.94 301 GLU A N 1
ATOM 2446 C CA . GLU A 1 301 ? -18.411 -11.780 7.504 1.00 96.94 301 GLU A CA 1
ATOM 2447 C C . GLU A 1 301 ? -18.052 -11.092 8.819 1.00 96.94 301 GLU A C 1
ATOM 2449 O O . GLU A 1 301 ? -18.290 -11.638 9.901 1.00 96.94 301 GLU A O 1
ATOM 2454 N N . ALA A 1 302 ? -17.492 -9.884 8.722 1.00 97.69 302 ALA A N 1
ATOM 2455 C CA . ALA A 1 302 ? -17.110 -9.087 9.873 1.00 97.69 302 ALA A CA 1
ATOM 2456 C C . ALA A 1 302 ? -17.036 -7.589 9.556 1.00 97.69 302 ALA A C 1
ATOM 2458 O O . ALA A 1 302 ? -16.759 -7.188 8.426 1.00 97.69 302 ALA A O 1
ATOM 2459 N N . VAL A 1 303 ? -17.191 -6.778 10.596 1.00 97.75 303 VAL A N 1
ATOM 2460 C CA . VAL A 1 303 ? -16.787 -5.369 10.629 1.00 97.75 303 VAL A CA 1
ATOM 2461 C C . VAL A 1 303 ? -15.628 -5.210 11.605 1.00 97.75 303 VAL A C 1
ATOM 2463 O O . VAL A 1 303 ? -15.589 -5.871 12.647 1.00 97.75 303 VAL A O 1
ATOM 2466 N N . VAL A 1 304 ? -14.671 -4.363 11.245 1.00 97.81 304 VAL A N 1
ATOM 2467 C CA . VAL A 1 304 ? -13.375 -4.247 11.913 1.00 97.81 304 VAL A CA 1
ATOM 2468 C C . VAL A 1 304 ? -13.127 -2.794 12.300 1.00 97.81 304 VAL A C 1
ATOM 2470 O O . VAL A 1 304 ? -13.289 -1.906 11.465 1.00 97.81 304 VAL A O 1
ATOM 2473 N N . GLU A 1 305 ? -12.706 -2.581 13.545 1.00 97.38 305 GLU A N 1
ATOM 2474 C CA . GLU A 1 305 ? -12.163 -1.316 14.052 1.00 97.38 305 GLU A CA 1
ATOM 2475 C C . GLU A 1 305 ? -10.729 -1.559 14.544 1.00 97.38 305 GLU A C 1
ATOM 2477 O O . GLU A 1 305 ? -10.461 -2.528 15.265 1.00 97.38 305 GLU A O 1
ATOM 2482 N N . VAL A 1 306 ? -9.799 -0.689 14.155 1.00 97.06 306 VAL A N 1
ATOM 2483 C CA . VAL A 1 306 ? -8.378 -0.802 14.479 1.00 97.06 306 VAL A CA 1
ATOM 2484 C C . VAL A 1 306 ? -7.902 0.431 15.230 1.00 97.06 306 VAL A C 1
ATOM 2486 O O . VAL A 1 306 ? -7.969 1.564 14.766 1.00 97.06 306 VAL A O 1
ATOM 2489 N N . LYS A 1 307 ? -7.292 0.189 16.384 1.00 95.94 307 LYS A N 1
ATOM 2490 C CA . LYS A 1 307 ? -6.565 1.179 17.164 1.00 95.94 307 LYS A CA 1
ATOM 2491 C C . LYS A 1 307 ? -5.105 0.754 17.258 1.00 95.94 307 LYS A C 1
ATOM 2493 O O . LYS A 1 307 ? -4.796 -0.351 17.685 1.00 95.94 307 LYS A O 1
ATOM 2498 N N . MET A 1 308 ? -4.184 1.640 16.881 1.00 94.75 308 MET A N 1
ATOM 2499 C CA . MET A 1 308 ? -2.748 1.363 17.042 1.00 94.75 308 MET A CA 1
ATOM 2500 C C . MET A 1 308 ? -2.309 1.355 18.513 1.00 94.75 308 MET A C 1
ATOM 2502 O O . MET A 1 308 ? -1.340 0.692 18.849 1.00 94.75 308 MET A O 1
ATOM 2506 N N . GLY A 1 309 ? -2.996 2.112 19.372 1.00 94.19 309 GLY A N 1
ATOM 2507 C CA . GLY A 1 309 ? -2.758 2.148 20.815 1.00 94.19 309 GLY A CA 1
ATOM 2508 C C . GLY A 1 309 ? -3.833 1.402 21.603 1.00 94.19 309 GLY A C 1
ATOM 2509 O O . GLY A 1 309 ? -4.601 0.609 21.055 1.00 94.19 309 GLY A O 1
ATOM 2510 N N . ASN A 1 310 ? -3.932 1.718 22.891 1.00 94.94 310 ASN A N 1
ATOM 2511 C CA . ASN A 1 310 ? -5.015 1.215 23.730 1.00 94.94 310 ASN A CA 1
ATOM 2512 C C . ASN A 1 310 ? -6.389 1.734 23.280 1.00 94.94 310 ASN A C 1
ATOM 2514 O O . ASN A 1 310 ? -6.525 2.886 22.859 1.00 94.94 310 ASN A O 1
ATOM 2518 N N . ILE A 1 311 ? -7.408 0.893 23.447 1.00 95.25 311 ILE A N 1
ATOM 2519 C CA . ILE A 1 311 ? -8.814 1.220 23.232 1.00 95.25 311 ILE A CA 1
ATOM 2520 C C . ILE A 1 311 ? -9.585 1.259 24.553 1.00 95.25 311 ILE A C 1
ATOM 2522 O O . ILE A 1 311 ? -9.368 0.456 25.467 1.00 95.25 311 ILE A O 1
ATOM 2526 N N . THR A 1 312 ? -10.508 2.211 24.649 1.00 95.19 312 THR A N 1
ATOM 2527 C CA . THR A 1 312 ? -11.365 2.423 25.818 1.00 95.19 312 THR A CA 1
ATOM 2528 C C . THR A 1 312 ? -12.745 1.780 25.662 1.00 95.19 312 THR A C 1
ATOM 2530 O O . THR A 1 312 ? -13.264 1.611 24.559 1.00 95.19 312 THR A O 1
ATOM 2533 N N . THR A 1 313 ? -13.421 1.525 26.787 1.00 93.56 313 THR A N 1
ATOM 2534 C CA . THR A 1 313 ? -14.828 1.075 26.819 1.00 93.56 313 THR A CA 1
ATOM 2535 C C . THR A 1 313 ? -15.764 2.002 26.042 1.00 93.56 313 THR A C 1
ATOM 2537 O O . THR A 1 313 ? -16.730 1.553 25.425 1.00 93.56 313 THR A O 1
ATOM 2540 N N . LYS A 1 314 ? -15.502 3.314 26.075 1.00 94.94 314 LYS A N 1
ATOM 2541 C CA . LYS A 1 314 ? -16.299 4.309 25.351 1.00 94.94 314 LYS A CA 1
ATOM 2542 C C . LYS A 1 314 ? -16.131 4.153 23.841 1.00 94.94 314 LYS A C 1
ATOM 2544 O O . LYS A 1 314 ? -17.129 4.161 23.130 1.00 94.94 314 LYS A O 1
ATOM 2549 N N . GLU A 1 315 ? -14.899 3.984 23.365 1.00 95.25 315 GLU A N 1
ATOM 2550 C CA . GLU A 1 315 ? -14.610 3.763 21.943 1.00 95.25 315 GLU A CA 1
ATOM 2551 C C . GLU A 1 315 ? -15.244 2.463 21.437 1.00 95.25 315 GLU A C 1
ATOM 2553 O O . GLU A 1 315 ? -15.922 2.493 20.415 1.00 95.25 315 GLU A O 1
ATOM 2558 N N . VAL A 1 316 ? -15.149 1.359 22.191 1.00 95.62 316 VAL A N 1
ATOM 2559 C CA . VAL A 1 316 ? -15.800 0.094 21.800 1.00 95.62 316 VAL A CA 1
ATOM 2560 C C . VAL A 1 316 ? -17.321 0.236 21.733 1.00 95.62 316 VAL A C 1
ATOM 2562 O O . VAL A 1 316 ? -17.941 -0.209 20.772 1.00 95.62 316 VAL A O 1
ATOM 2565 N N . ASN A 1 317 ? -17.949 0.892 22.712 1.00 95.50 317 ASN A N 1
ATOM 2566 C CA . ASN A 1 317 ? -19.397 1.115 22.665 1.00 95.50 317 ASN A CA 1
ATOM 2567 C C . ASN A 1 317 ? -19.809 2.041 21.511 1.00 95.50 317 ASN A C 1
ATOM 2569 O O . ASN A 1 317 ? -20.865 1.832 20.917 1.00 95.50 317 ASN A O 1
ATOM 2573 N N . ASN A 1 318 ? -18.993 3.043 21.177 1.00 95.62 318 ASN A N 1
ATOM 2574 C CA . ASN A 1 318 ? -19.231 3.887 20.009 1.00 95.62 318 ASN A CA 1
ATOM 2575 C C . ASN A 1 318 ? -19.149 3.072 18.716 1.00 95.62 318 ASN A C 1
ATOM 2577 O O . ASN A 1 318 ? -20.024 3.216 17.868 1.00 95.62 318 ASN A O 1
ATOM 2581 N N . PHE A 1 319 ? -18.150 2.196 18.588 1.00 96.19 319 PHE A N 1
ATOM 2582 C CA . PHE A 1 319 ? -18.043 1.270 17.464 1.00 96.19 319 PHE A CA 1
ATOM 2583 C C . PHE A 1 319 ? -19.266 0.348 17.375 1.00 96.19 319 PHE A C 1
ATOM 2585 O O . PHE A 1 319 ? -19.884 0.267 16.322 1.00 96.19 319 PHE A O 1
ATOM 2592 N N . LEU A 1 320 ? -19.688 -0.272 18.479 1.00 96.19 320 LEU A N 1
ATOM 2593 C CA . LEU A 1 320 ? -20.849 -1.169 18.488 1.00 96.19 320 LEU A CA 1
ATOM 2594 C C . LEU A 1 320 ? -22.155 -0.470 18.086 1.00 96.19 320 LEU A C 1
ATOM 2596 O O . LEU A 1 320 ? -22.936 -1.056 17.348 1.00 96.19 320 LEU A O 1
ATOM 2600 N N . ARG A 1 321 ? -22.375 0.778 18.524 1.00 95.50 321 ARG A N 1
ATOM 2601 C CA . ARG A 1 321 ? -23.519 1.596 18.072 1.00 95.50 321 ARG A CA 1
ATOM 2602 C C . ARG A 1 321 ? -23.421 1.923 16.588 1.00 95.50 321 ARG A C 1
ATOM 2604 O O . ARG A 1 321 ? -24.395 1.831 15.861 1.00 95.50 321 ARG A O 1
ATOM 2611 N N . LYS A 1 322 ? -22.222 2.287 16.132 1.00 94.81 322 LYS A N 1
ATOM 2612 C CA . LYS A 1 322 ? -21.936 2.622 14.735 1.00 94.81 322 LYS A CA 1
ATOM 2613 C C . LYS A 1 322 ? -22.276 1.462 13.787 1.00 94.81 322 LYS A C 1
ATOM 2615 O O . LYS A 1 322 ? -22.679 1.706 12.656 1.00 94.81 322 LYS A O 1
ATOM 2620 N N . VAL A 1 323 ? -22.100 0.219 14.236 1.00 95.19 323 VAL A N 1
ATOM 2621 C CA . VAL A 1 323 ? -22.306 -0.994 13.427 1.00 95.19 323 VAL A CA 1
ATOM 2622 C C . VAL A 1 323 ? -23.510 -1.827 13.876 1.00 95.19 323 VAL A C 1
ATOM 2624 O O . VAL A 1 323 ? -23.555 -3.026 13.609 1.00 95.19 323 VAL A O 1
ATOM 2627 N N . GLU A 1 324 ? -24.480 -1.219 14.562 1.00 94.06 324 GLU A N 1
ATOM 2628 C CA . GLU A 1 324 ? -25.623 -1.946 15.133 1.00 94.06 324 GLU A CA 1
ATOM 2629 C C . GLU A 1 324 ? -26.479 -2.656 14.074 1.00 94.06 324 GLU A C 1
ATOM 2631 O O . GLU A 1 324 ? -26.920 -3.781 14.303 1.00 94.06 324 GLU A O 1
ATOM 2636 N N . ASP A 1 325 ? -26.600 -2.062 12.884 1.00 91.69 325 ASP A N 1
ATOM 2637 C CA . ASP A 1 325 ? -27.349 -2.614 11.747 1.00 91.69 325 ASP A CA 1
ATOM 2638 C C . ASP A 1 325 ? -26.637 -3.783 11.037 1.00 91.69 325 ASP A C 1
ATOM 2640 O O . ASP A 1 325 ? -27.188 -4.397 10.121 1.00 91.69 325 ASP A O 1
ATOM 2644 N N . PHE A 1 326 ? -25.394 -4.098 11.414 1.00 92.25 326 PHE A N 1
ATOM 2645 C CA . PHE A 1 326 ? -24.618 -5.165 10.788 1.00 92.25 326 PHE A CA 1
ATOM 2646 C C . PHE A 1 326 ? -24.773 -6.469 11.571 1.00 92.25 326 PHE A C 1
ATOM 2648 O O . PHE A 1 326 ? -24.157 -6.647 12.623 1.00 92.25 326 PHE A O 1
ATOM 2655 N N . ASP A 1 327 ? -25.517 -7.436 11.035 1.00 92.75 327 ASP A N 1
ATOM 2656 C CA . ASP A 1 327 ? -25.610 -8.788 11.603 1.00 92.75 327 ASP A CA 1
ATOM 2657 C C . ASP A 1 327 ? -24.420 -9.674 11.184 1.00 92.75 327 ASP A C 1
ATOM 2659 O O . ASP A 1 327 ? -24.520 -10.584 10.364 1.00 92.75 327 ASP A O 1
ATOM 2663 N N . CYS A 1 328 ? -23.236 -9.342 11.695 1.00 95.25 328 CYS A N 1
ATOM 2664 C CA . CYS A 1 328 ? -21.997 -10.078 11.432 1.00 95.25 328 CYS A CA 1
ATOM 2665 C C . CYS A 1 328 ? -21.076 -10.101 12.660 1.00 95.25 328 CYS A C 1
ATOM 2667 O O . CYS A 1 328 ? -21.423 -9.582 13.724 1.00 95.25 328 CYS A O 1
ATOM 2669 N N . ARG A 1 329 ? -19.869 -10.667 12.529 1.00 96.44 329 ARG A N 1
ATOM 2670 C CA . ARG A 1 329 ? -18.837 -10.571 13.576 1.00 96.44 329 ARG A CA 1
ATOM 2671 C C . ARG A 1 329 ? -18.369 -9.123 13.737 1.00 96.44 329 ARG A C 1
ATOM 2673 O O . ARG A 1 329 ? -18.293 -8.380 12.761 1.00 96.44 329 ARG A O 1
ATOM 2680 N N . LYS A 1 330 ? -18.046 -8.722 14.965 1.00 97.44 330 LYS A N 1
ATOM 2681 C CA . LYS A 1 330 ? -17.463 -7.411 15.272 1.00 97.44 330 LYS A CA 1
ATOM 2682 C C . LYS A 1 330 ? -16.078 -7.646 15.842 1.00 97.44 330 LYS A C 1
ATOM 2684 O O . LYS A 1 330 ? -15.961 -8.339 16.849 1.00 97.44 330 LYS A O 1
ATOM 2689 N N . ILE A 1 331 ? -15.056 -7.109 15.189 1.00 97.25 331 ILE A N 1
ATOM 2690 C CA . ILE A 1 331 ? -13.657 -7.333 15.553 1.00 97.25 331 ILE A CA 1
ATOM 2691 C C . ILE A 1 331 ? -13.030 -5.993 15.928 1.00 97.25 331 ILE A C 1
ATOM 2693 O O . ILE A 1 331 ? -13.155 -5.015 15.196 1.00 97.25 331 ILE A O 1
ATOM 2697 N N . VAL A 1 332 ? -12.352 -5.959 17.071 1.00 97.44 332 VAL A N 1
ATOM 2698 C CA . VAL A 1 332 ? -11.609 -4.797 17.563 1.00 97.44 332 VAL A CA 1
ATOM 2699 C C . VAL A 1 332 ? -10.153 -5.183 17.752 1.00 97.44 332 VAL A C 1
ATOM 2701 O O . VAL A 1 332 ? -9.852 -6.155 18.446 1.00 97.44 332 VAL A O 1
ATOM 2704 N N . ILE A 1 333 ? -9.253 -4.388 17.182 1.00 96.94 333 ILE A N 1
ATOM 2705 C CA . ILE A 1 333 ? -7.810 -4.574 17.308 1.00 96.94 333 ILE A CA 1
ATOM 2706 C C . ILE A 1 333 ? -7.222 -3.395 18.065 1.00 96.94 333 ILE A C 1
ATOM 2708 O O . ILE A 1 333 ? -7.451 -2.254 17.677 1.00 96.94 333 ILE A O 1
ATOM 2712 N N . ALA A 1 334 ? -6.475 -3.666 19.134 1.00 96.38 334 ALA A N 1
ATOM 2713 C CA . ALA A 1 334 ? -5.836 -2.650 19.972 1.00 96.38 334 ALA A CA 1
ATOM 2714 C C . ALA A 1 334 ? -4.613 -3.220 20.709 1.00 96.38 334 ALA A C 1
ATOM 2716 O O . ALA A 1 334 ? -4.383 -4.427 20.694 1.00 96.38 334 ALA A O 1
ATOM 2717 N N . GLU A 1 335 ? -3.830 -2.375 21.387 1.00 93.62 335 GLU A N 1
ATOM 2718 C CA . GLU A 1 335 ? -2.724 -2.857 22.242 1.00 93.62 335 GLU A CA 1
ATOM 2719 C C . GLU A 1 335 ? -3.211 -3.631 23.476 1.00 93.62 335 GLU A C 1
ATOM 2721 O O . GLU A 1 335 ? -2.512 -4.506 23.981 1.00 93.62 335 GLU A O 1
ATOM 2726 N N . ASN A 1 336 ? -4.419 -3.337 23.958 1.00 93.25 336 ASN A N 1
ATOM 2727 C CA . ASN A 1 336 ? -5.053 -4.026 25.074 1.00 93.25 336 ASN A CA 1
ATOM 2728 C C . ASN A 1 336 ? -6.243 -4.874 24.614 1.00 93.25 336 ASN A C 1
ATOM 2730 O O . ASN A 1 336 ? -6.971 -4.524 23.687 1.00 93.25 336 ASN A O 1
ATOM 2734 N N . THR A 1 337 ? -6.509 -5.959 25.342 1.00 90.69 337 THR A N 1
ATOM 2735 C CA . THR A 1 337 ? -7.736 -6.739 25.157 1.00 90.69 337 THR A CA 1
ATOM 2736 C C . THR A 1 337 ? -8.922 -6.069 25.840 1.00 90.69 337 THR A C 1
ATOM 2738 O O . THR A 1 337 ? -8.816 -5.611 26.982 1.00 90.69 337 THR A O 1
ATOM 2741 N N . PHE A 1 338 ? -10.080 -6.124 25.196 1.00 88.31 338 PHE A N 1
ATOM 2742 C CA . PHE A 1 338 ? -11.355 -5.691 25.748 1.00 88.31 338 PHE A CA 1
ATOM 2743 C C . PHE A 1 338 ? -12.283 -6.890 25.977 1.00 88.31 338 PHE A C 1
ATOM 2745 O O . PHE A 1 338 ? -12.439 -7.741 25.104 1.00 88.31 338 PHE A O 1
ATOM 2752 N N . LYS A 1 339 ? -12.906 -6.973 27.160 1.00 86.19 339 LYS A N 1
ATOM 2753 C CA . LYS A 1 339 ? -13.805 -8.079 27.525 1.00 86.19 339 LYS A CA 1
ATOM 2754 C C . LYS A 1 339 ? -15.265 -7.673 27.333 1.00 86.19 339 LYS A C 1
ATOM 2756 O O . LYS A 1 339 ? -15.885 -7.143 28.249 1.00 86.19 339 LYS A O 1
ATOM 2761 N N . ASP A 1 340 ? -15.819 -7.973 26.164 1.00 88.69 340 ASP A N 1
ATOM 2762 C CA . ASP A 1 340 ? -17.250 -7.850 25.870 1.00 88.69 340 ASP A CA 1
ATOM 2763 C C . ASP A 1 340 ? -17.664 -8.968 24.916 1.00 88.69 340 ASP A C 1
ATOM 2765 O O . ASP A 1 340 ? -17.029 -9.177 23.890 1.00 88.69 340 ASP A O 1
ATOM 2769 N N . LYS A 1 341 ? -18.733 -9.696 25.247 1.00 89.19 341 LYS A N 1
ATOM 2770 C CA . LYS A 1 341 ? -19.196 -10.846 24.454 1.00 89.19 341 LYS A CA 1
ATOM 2771 C C . LYS A 1 341 ? -19.673 -10.459 23.049 1.00 89.19 341 LYS A C 1
ATOM 2773 O O . LYS A 1 341 ? -19.799 -11.332 22.200 1.00 89.19 341 LYS A O 1
ATOM 2778 N N . ARG A 1 342 ? -19.965 -9.176 22.812 1.00 92.31 342 ARG A N 1
ATOM 2779 C CA . ARG A 1 342 ? -20.420 -8.644 21.519 1.00 92.31 342 ARG A CA 1
ATOM 2780 C C . ARG A 1 342 ? -19.273 -8.407 20.534 1.00 92.31 342 ARG A C 1
ATOM 2782 O O . ARG A 1 342 ? -19.551 -8.172 19.361 1.00 92.31 342 ARG A O 1
ATOM 2789 N N . VAL A 1 343 ? -18.019 -8.429 20.994 1.00 95.25 343 VAL A N 1
ATOM 2790 C CA . VAL A 1 343 ? -16.839 -8.102 20.186 1.00 95.25 343 VAL A CA 1
ATOM 2791 C C . VAL A 1 343 ? -15.746 -9.153 20.361 1.00 95.25 343 VAL A C 1
ATOM 2793 O O . VAL A 1 343 ? -15.430 -9.580 21.468 1.00 95.25 343 VAL A O 1
ATOM 2796 N N . GLU A 1 344 ? -15.125 -9.543 19.256 1.00 95.38 344 GLU A N 1
ATOM 2797 C CA . GLU A 1 344 ? -13.859 -10.264 19.263 1.00 95.38 344 GLU A CA 1
ATOM 2798 C C . GLU A 1 344 ? -12.731 -9.235 19.399 1.00 95.38 344 GLU A C 1
ATOM 2800 O O . GLU A 1 344 ? -12.525 -8.412 18.509 1.00 95.38 344 GLU A O 1
ATOM 2805 N N . SER A 1 345 ? -12.027 -9.239 20.530 1.00 95.00 345 SER A N 1
ATOM 2806 C CA . SER A 1 345 ? -10.900 -8.334 20.768 1.00 95.00 345 SER A CA 1
ATOM 2807 C C . SER A 1 345 ? -9.578 -9.054 20.530 1.00 95.00 345 SER A C 1
ATOM 2809 O O . SER A 1 345 ? -9.379 -10.158 21.040 1.00 95.00 345 SER A O 1
ATOM 2811 N N . MET A 1 346 ? -8.684 -8.421 19.769 1.00 94.88 346 MET A N 1
ATOM 2812 C CA . MET A 1 346 ? -7.380 -8.970 19.414 1.00 94.88 346 MET A CA 1
ATOM 2813 C C . MET A 1 346 ? -6.241 -7.972 19.643 1.00 94.88 346 MET A C 1
ATOM 2815 O O . MET A 1 346 ? -6.374 -6.794 19.314 1.00 94.88 346 MET A O 1
ATOM 2819 N N . THR A 1 347 ? -5.101 -8.455 20.140 1.00 94.50 347 THR A N 1
ATOM 2820 C CA . THR A 1 347 ? -3.838 -7.699 20.187 1.00 94.50 347 THR A CA 1
ATOM 2821 C C . THR A 1 347 ? -2.919 -8.030 19.010 1.00 94.50 347 THR A C 1
ATOM 2823 O O . THR A 1 347 ? -3.174 -8.965 18.241 1.00 94.50 347 THR A O 1
ATOM 2826 N N . ALA A 1 348 ? -1.824 -7.277 18.871 1.00 88.50 348 ALA A N 1
ATOM 2827 C CA . ALA A 1 348 ? -0.787 -7.549 17.876 1.00 88.50 348 ALA A CA 1
ATOM 2828 C C . ALA A 1 348 ? -0.205 -8.966 18.032 1.00 88.50 348 ALA A C 1
ATOM 2830 O O . ALA A 1 348 ? -0.076 -9.690 17.046 1.00 88.50 348 ALA A O 1
ATOM 2831 N N . GLU A 1 349 ? 0.060 -9.395 19.267 1.00 92.38 349 GLU A N 1
ATOM 2832 C CA . GLU A 1 349 ? 0.549 -10.738 19.598 1.00 92.38 349 GLU A CA 1
ATOM 2833 C C . GLU A 1 349 ? -0.426 -11.815 19.114 1.00 92.38 349 GLU A C 1
ATOM 2835 O O . GLU A 1 349 ? -0.030 -12.791 18.479 1.00 92.38 349 GLU A O 1
ATOM 2840 N N . GLN A 1 350 ? -1.727 -11.620 19.343 1.00 94.31 350 GLN A N 1
ATOM 2841 C CA . GLN A 1 350 ? -2.751 -12.575 18.916 1.00 94.31 350 GLN A CA 1
ATOM 2842 C C . GLN A 1 350 ? -2.886 -12.634 17.388 1.00 94.31 350 GLN A C 1
ATOM 2844 O O . GLN A 1 350 ? -3.073 -13.716 16.828 1.00 94.31 350 GLN A O 1
ATOM 2849 N N . LEU A 1 351 ? -2.769 -11.496 16.696 1.00 93.88 351 LEU A N 1
ATOM 2850 C CA . LEU A 1 351 ? -2.778 -11.449 15.230 1.00 93.88 351 LEU A CA 1
ATOM 2851 C C . LEU A 1 351 ? -1.565 -12.161 14.629 1.00 93.88 351 LEU A C 1
ATOM 2853 O O . LEU A 1 351 ? -1.723 -13.005 13.744 1.00 93.88 351 LEU A O 1
ATOM 2857 N N . VAL A 1 352 ? -0.364 -11.860 15.125 1.00 94.06 352 VAL A N 1
ATOM 2858 C CA . VAL A 1 352 ? 0.872 -12.506 14.666 1.00 94.06 352 VAL A CA 1
ATOM 2859 C C . VAL A 1 352 ? 0.851 -14.003 14.994 1.00 94.06 352 VAL A C 1
ATOM 2861 O O . VAL A 1 352 ? 1.226 -14.820 14.150 1.00 94.06 352 VAL A O 1
ATOM 2864 N N . GLY A 1 353 ? 0.326 -14.387 16.160 1.00 93.62 353 GLY A N 1
ATOM 2865 C CA . GLY A 1 353 ? 0.087 -15.781 16.538 1.00 93.62 353 GLY A CA 1
ATOM 2866 C C . GLY A 1 353 ? -0.770 -16.537 15.518 1.00 93.62 353 GLY A C 1
ATOM 2867 O O . GLY A 1 353 ? -0.349 -17.587 15.029 1.00 93.62 353 GLY A O 1
ATOM 2868 N N . LYS A 1 354 ? -1.909 -15.967 15.088 1.00 92.12 354 LYS A N 1
ATOM 2869 C CA . LYS A 1 354 ? -2.766 -16.580 14.049 1.00 92.12 354 LYS A CA 1
ATOM 2870 C C . LYS A 1 354 ? -2.038 -16.795 12.718 1.00 92.12 354 LYS A C 1
ATOM 2872 O O . LYS A 1 354 ? -2.317 -17.772 12.020 1.00 92.12 354 LYS A O 1
ATOM 2877 N N . VAL A 1 355 ? -1.115 -15.904 12.350 1.00 92.38 355 VAL A N 1
ATOM 2878 C CA . VAL A 1 355 ? -0.289 -16.072 11.141 1.00 92.38 355 VAL A CA 1
ATOM 2879 C C . VAL A 1 355 ? 0.679 -17.247 11.304 1.00 92.38 355 VAL A C 1
ATOM 2881 O O . VAL A 1 355 ? 0.771 -18.084 10.403 1.00 92.38 355 VAL A O 1
ATOM 2884 N N . LYS A 1 356 ? 1.353 -17.347 12.458 1.00 87.38 356 LYS A N 1
ATOM 2885 C CA . LYS A 1 356 ? 2.315 -18.420 12.765 1.00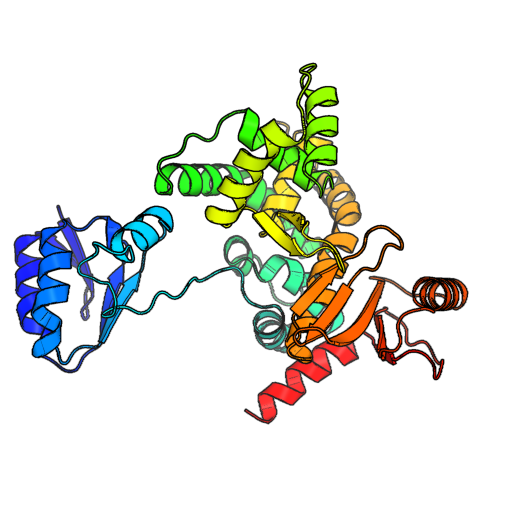 87.38 356 LYS A CA 1
ATOM 2886 C C . LYS A 1 356 ? 1.656 -19.805 12.789 1.00 87.38 356 LYS A C 1
ATOM 2888 O O . LYS A 1 356 ? 2.187 -20.738 12.191 1.00 87.38 356 LYS A O 1
ATOM 2893 N N . GLU A 1 357 ? 0.485 -19.940 13.412 1.00 81.75 357 GLU A N 1
ATOM 2894 C CA . GLU A 1 357 ? -0.237 -21.219 13.534 1.00 81.75 357 GLU A CA 1
ATOM 2895 C C . GLU A 1 357 ? -0.630 -21.824 12.179 1.00 81.75 357 GLU A C 1
ATOM 2897 O O . GLU A 1 357 ? -0.545 -23.035 11.970 1.00 81.75 357 GLU A O 1
ATOM 2902 N N . LYS A 1 358 ? -1.053 -20.986 11.226 1.00 65.62 358 LYS A N 1
ATOM 2903 C CA . LYS A 1 358 ? -1.524 -21.445 9.910 1.00 65.62 358 LYS A CA 1
ATOM 2904 C C . LYS A 1 358 ? -0.379 -21.968 9.030 1.00 65.62 358 LYS A C 1
ATOM 2906 O O . LYS A 1 358 ? -0.627 -22.784 8.148 1.00 65.62 358 LYS A O 1
ATOM 2911 N N . ASN A 1 359 ? 0.859 -21.546 9.297 1.00 59.97 359 ASN A N 1
ATOM 2912 C CA . ASN A 1 359 ? 2.058 -22.004 8.585 1.00 59.97 359 ASN A CA 1
ATOM 2913 C C . ASN A 1 359 ? 2.618 -23.329 9.117 1.00 59.97 359 ASN A C 1
ATOM 2915 O O . ASN A 1 359 ? 3.426 -23.943 8.440 1.00 59.97 359 ASN A O 1
ATOM 2919 N N . GLN A 1 360 ? 2.188 -23.787 10.297 1.00 50.16 360 GLN A N 1
ATOM 2920 C CA . GLN A 1 360 ? 2.532 -25.121 10.811 1.00 50.16 360 GLN A CA 1
ATOM 2921 C C . GLN A 1 360 ? 1.595 -26.221 10.282 1.00 50.16 360 GLN A C 1
ATOM 2923 O O . GLN A 1 360 ? 1.861 -27.402 10.475 1.00 50.16 360 GLN A O 1
ATOM 2928 N N . LYS A 1 361 ? 0.475 -25.835 9.652 1.00 44.19 361 LYS A N 1
ATOM 2929 C CA . LYS A 1 361 ? -0.550 -26.743 9.104 1.00 44.19 361 LYS A CA 1
ATOM 2930 C C . LYS A 1 361 ? -0.551 -26.825 7.571 1.00 44.19 361 LYS A C 1
ATOM 2932 O O . LYS A 1 361 ? -1.403 -27.516 7.021 1.00 44.19 361 LYS A O 1
ATOM 2937 N N . SER A 1 362 ? 0.329 -26.076 6.906 1.00 40.53 362 SER A N 1
ATOM 2938 C CA . SER A 1 362 ? 0.582 -26.133 5.455 1.00 40.53 362 SER A CA 1
ATOM 2939 C C . SER A 1 362 ? 1.946 -26.765 5.242 1.00 40.53 362 SER A C 1
ATOM 2941 O O . SER A 1 362 ? 2.097 -27.477 4.230 1.00 40.53 362 SER A O 1
#